Protein AF-A0A7S1VJZ8-F1 (afdb_monomer_lite)

Secondary structure (DSSP, 8-state):
-HHHHHHHHHHH--HHHHHHTT-STT--TTHHHHHHHHHHHHHHHHHHTTT-HHHHHHHHHHHHHHHHHHHT-S-HHHHHHHHHHHHHHHHHHHHHPPPEEEEEEE--SSGGG-EEEEE-S-B-TTSSBPTTPPPEEEEEEPTTSSTT-TT----TT--TTSPEEEEEEEEE-TTS-EEEEEEE--SSSTTSTTSEEEEEEE--GGGTTS--SS--EE-TTT--SSPPEEEEEEESS-TT-TTSSGGG-

Radius of gyration: 24.13 Å; chains: 1; bounding box: 59×37×70 Å

Foldseek 3Di:
DVVVVVLVVLLVDDLVNVVVQVPDPVRPDDVVVVVVSLVVVLVVLVVCCQPCVVVSLVSLVSLLSCLVRQCPHPDPVSNVVSVVSVVVSVVVLVVQFFAFQWKAKDFFPLVQLGGIFGWDADDDPQQTHDPPIWTKTKDWRDQPPCPVPVDADDQPPDDSPDTQIWMWGWDQDPVRWIKTFTWSADPVDGPDPSIGTQKMDTDDPVGRPHDAQDDIDGDPRGGDDDHIGMDGHAGRGPPPCSCVGSVND

Structure (mmCIF, N/CA/C/O backbone):
data_AF-A0A7S1VJZ8-F1
#
_entry.id   AF-A0A7S1VJZ8-F1
#
loop_
_atom_site.group_PDB
_atom_site.id
_atom_site.type_symbol
_atom_site.label_atom_id
_atom_site.label_alt_id
_atom_site.label_comp_id
_atom_site.label_asym_id
_atom_site.label_entity_id
_atom_site.label_seq_id
_atom_site.pdbx_PDB_ins_code
_atom_site.Cartn_x
_atom_site.Cartn_y
_atom_site.Cartn_z
_atom_site.occupancy
_atom_site.B_iso_or_equiv
_atom_site.auth_seq_id
_atom_site.auth_comp_id
_atom_site.auth_asym_id
_atom_site.auth_atom_id
_atom_site.pdbx_PDB_model_num
ATOM 1 N N . LEU A 1 1 ? -3.325 -13.472 26.055 1.00 61.91 1 LEU A N 1
ATOM 2 C CA . LEU A 1 1 ? -4.083 -13.803 27.284 1.00 61.91 1 LEU A CA 1
ATOM 3 C C . LEU A 1 1 ? -4.676 -12.546 27.915 1.00 61.91 1 LEU A C 1
ATOM 5 O O . LEU A 1 1 ? -5.874 -12.371 27.783 1.00 61.91 1 LEU A O 1
ATOM 9 N N . VAL A 1 2 ? -3.880 -11.624 28.478 1.00 78.38 2 VAL A N 1
ATOM 10 C CA . VAL A 1 2 ? -4.423 -10.391 29.103 1.00 78.38 2 VAL A CA 1
ATOM 11 C C . VAL A 1 2 ? -5.189 -9.508 28.110 1.00 78.38 2 VAL A C 1
ATOM 13 O O . VAL A 1 2 ? -6.328 -9.147 28.372 1.00 78.38 2 VAL A O 1
ATOM 16 N N . SER A 1 3 ? -4.616 -9.218 26.937 1.00 83.12 3 SER A N 1
ATOM 17 C CA . SER A 1 3 ? -5.284 -8.396 25.915 1.00 83.12 3 SER A CA 1
ATOM 18 C C . SER A 1 3 ? -6.603 -9.003 25.427 1.00 83.12 3 SER A C 1
ATOM 20 O O . SER A 1 3 ? -7.556 -8.280 25.177 1.00 83.12 3 SER A O 1
ATOM 22 N N . GLN A 1 4 ? -6.680 -10.329 25.319 1.00 86.00 4 GLN A N 1
ATOM 23 C CA . GLN A 1 4 ? -7.900 -11.022 24.914 1.00 86.00 4 GLN A CA 1
ATOM 24 C C . GLN A 1 4 ? -8.999 -10.896 25.972 1.00 86.00 4 GLN A C 1
ATOM 26 O O . GLN A 1 4 ? -10.108 -10.500 25.631 1.00 86.00 4 GLN A O 1
ATOM 31 N N . ALA A 1 5 ? -8.669 -11.125 27.245 1.00 88.00 5 ALA A N 1
ATOM 32 C CA . ALA A 1 5 ? -9.613 -10.946 28.345 1.00 88.00 5 ALA A CA 1
ATOM 33 C C . ALA A 1 5 ? -10.140 -9.501 28.425 1.00 88.00 5 ALA A C 1
ATOM 35 O O . ALA A 1 5 ? -11.321 -9.286 28.676 1.00 88.00 5 ALA A O 1
ATOM 36 N N . VAL A 1 6 ? -9.287 -8.504 28.154 1.00 88.12 6 VAL A N 1
ATOM 37 C CA . VAL A 1 6 ? -9.699 -7.091 28.085 1.00 88.12 6 VAL A CA 1
ATOM 38 C C . VAL A 1 6 ? -10.679 -6.848 26.931 1.00 88.12 6 VAL A C 1
ATOM 40 O O . VAL A 1 6 ? -11.718 -6.228 27.147 1.00 88.12 6 VAL A O 1
ATOM 43 N N . MET A 1 7 ? -10.397 -7.368 25.729 1.00 91.56 7 MET A N 1
ATOM 44 C CA . MET A 1 7 ? -11.306 -7.245 24.576 1.00 91.56 7 MET A CA 1
ATOM 45 C C . MET A 1 7 ? -12.660 -7.909 24.844 1.00 91.56 7 MET A C 1
ATOM 47 O O . MET A 1 7 ? -13.699 -7.318 24.557 1.00 91.56 7 MET A O 1
ATOM 51 N N . GLU A 1 8 ? -12.658 -9.112 25.419 1.00 90.50 8 GLU A N 1
ATOM 52 C CA . GLU A 1 8 ? -13.872 -9.849 25.791 1.00 90.50 8 GLU A CA 1
ATOM 53 C C . GLU A 1 8 ? -14.679 -9.100 26.858 1.00 90.50 8 GLU A C 1
ATOM 55 O O . GLU A 1 8 ? -15.890 -8.936 26.711 1.00 90.50 8 GLU A O 1
ATOM 60 N N . TYR A 1 9 ? -14.012 -8.566 27.884 1.00 89.56 9 TYR A N 1
ATOM 61 C CA . TYR A 1 9 ? -14.647 -7.760 28.924 1.00 89.56 9 TYR A CA 1
ATOM 62 C C . TYR A 1 9 ? -15.305 -6.501 28.348 1.00 89.56 9 TYR A C 1
ATOM 64 O O . TYR A 1 9 ? -16.481 -6.252 28.600 1.00 89.56 9 TYR A O 1
ATOM 72 N N . MET A 1 10 ? -14.604 -5.746 27.501 1.00 88.38 10 MET A N 1
ATOM 73 C CA . MET A 1 10 ? -15.167 -4.556 26.848 1.00 88.38 10 MET A CA 1
ATOM 74 C C . MET A 1 10 ? -16.331 -4.918 25.910 1.00 88.38 10 MET A C 1
ATOM 76 O O . MET A 1 10 ? -17.352 -4.230 25.876 1.00 88.38 10 MET A O 1
ATOM 80 N N . ASN A 1 11 ? -16.232 -6.041 25.194 1.00 87.38 11 ASN A N 1
ATOM 81 C CA . ASN A 1 11 ? -17.326 -6.567 24.378 1.00 87.38 11 ASN A CA 1
ATOM 82 C C . ASN A 1 11 ? -18.476 -7.172 25.194 1.00 87.38 11 ASN A C 1
ATOM 84 O O . ASN A 1 11 ? -19.516 -7.474 24.610 1.00 87.38 11 ASN A O 1
ATOM 88 N N . SER A 1 12 ? -18.367 -7.307 26.513 1.00 89.38 12 SER A N 1
ATOM 89 C CA . SER A 1 12 ? -19.494 -7.713 27.361 1.00 89.38 12 SER A CA 1
ATOM 90 C C . SER A 1 12 ? -20.424 -6.549 27.723 1.00 89.38 12 SER A C 1
ATOM 92 O O . SER A 1 12 ? -21.570 -6.779 28.102 1.00 89.38 12 SER A O 1
ATOM 94 N N . PHE A 1 13 ? -19.979 -5.296 27.551 1.00 88.88 13 PHE A N 1
ATOM 95 C CA . PHE A 1 13 ? -20.768 -4.129 27.943 1.00 88.88 13 PHE A CA 1
ATOM 96 C C . PHE A 1 13 ? -22.078 -4.029 27.160 1.00 88.88 13 PHE A C 1
ATOM 98 O O . PHE A 1 13 ? -22.101 -4.100 25.923 1.00 88.88 13 PHE A O 1
ATOM 105 N N . THR A 1 14 ? -23.171 -3.862 27.902 1.00 88.56 14 THR A N 1
ATOM 106 C CA . THR A 1 14 ? -24.501 -3.568 27.365 1.00 88.56 14 THR A CA 1
ATOM 107 C C . THR A 1 14 ? -24.628 -2.081 27.048 1.00 88.56 14 THR A C 1
ATOM 109 O O . THR A 1 14 ? -23.860 -1.262 27.552 1.00 88.56 14 THR A O 1
ATOM 112 N N . ASP A 1 15 ? -25.628 -1.706 26.247 1.00 85.69 15 ASP A N 1
ATOM 113 C CA . ASP A 1 15 ? -25.887 -0.287 25.974 1.00 85.69 15 ASP A CA 1
ATOM 114 C C . ASP A 1 15 ? -26.157 0.488 27.274 1.00 85.69 15 ASP A C 1
ATOM 116 O O . ASP A 1 15 ? -25.654 1.584 27.478 1.00 85.69 15 ASP A O 1
ATOM 120 N N . GLU A 1 16 ? -26.868 -0.117 28.228 1.00 85.19 16 GLU A N 1
ATOM 121 C CA . GLU A 1 16 ? -27.084 0.489 29.542 1.00 85.19 16 GLU A CA 1
ATOM 122 C C . GLU A 1 16 ? -25.783 0.697 30.320 1.00 85.19 16 GLU A C 1
ATOM 124 O O . GLU A 1 16 ? -25.588 1.775 30.875 1.00 85.19 16 GLU A O 1
ATOM 129 N N . MET A 1 17 ? -24.871 -0.280 30.309 1.00 84.69 17 MET A N 1
ATOM 130 C CA . MET A 1 17 ? -23.555 -0.154 30.940 1.00 84.69 17 MET A CA 1
ATOM 131 C C . MET A 1 17 ? -22.683 0.918 30.294 1.00 84.69 17 MET A C 1
ATOM 133 O O . MET A 1 17 ? -21.888 1.517 31.009 1.00 84.69 17 MET A O 1
ATOM 137 N N . LEU A 1 18 ? -22.822 1.149 28.982 1.00 83.44 18 LEU A N 1
ATOM 138 C CA . LEU A 1 18 ? -22.131 2.206 28.229 1.00 83.44 18 LEU A CA 1
ATOM 139 C C . LEU A 1 18 ? -22.766 3.595 28.437 1.00 83.44 18 LEU A C 1
ATOM 141 O O . LEU A 1 18 ? -22.097 4.616 28.282 1.00 83.44 18 LEU A O 1
ATOM 145 N N . ARG A 1 19 ? -24.058 3.651 28.785 1.00 79.69 19 ARG A N 1
ATOM 146 C CA . ARG A 1 19 ? -24.788 4.898 29.070 1.00 79.69 19 ARG A CA 1
ATOM 147 C C . ARG A 1 19 ? -24.692 5.324 30.530 1.00 79.69 19 ARG A C 1
ATOM 149 O O . ARG A 1 19 ? -24.527 6.511 30.801 1.00 79.69 19 ARG A O 1
ATOM 156 N N . SER A 1 20 ? -24.781 4.392 31.480 1.00 70.81 20 SER A N 1
ATOM 157 C CA . SER A 1 20 ? -24.640 4.673 32.922 1.00 70.81 20 SER A CA 1
ATOM 158 C C . SER A 1 20 ? -23.276 5.281 33.254 1.00 70.81 20 SER A C 1
ATOM 160 O O . SER A 1 20 ? -23.119 6.054 34.194 1.00 70.81 20 SER A O 1
ATOM 162 N N . THR A 1 21 ? -22.310 5.008 32.391 1.00 59.97 21 THR A N 1
ATOM 163 C CA . THR A 1 21 ? -20.958 5.542 32.371 1.00 59.97 21 THR A CA 1
ATOM 164 C C . THR A 1 21 ? -20.855 7.000 31.899 1.00 59.97 21 THR A C 1
ATOM 166 O O . THR A 1 21 ? -19.835 7.636 32.159 1.00 59.97 21 THR A O 1
ATOM 169 N N . THR A 1 22 ? -21.907 7.549 31.279 1.00 56.62 22 THR A N 1
ATOM 170 C CA . THR A 1 22 ? -22.007 8.952 30.820 1.00 56.62 22 THR A CA 1
ATOM 171 C C . THR A 1 22 ? -22.876 9.852 31.718 1.00 56.62 22 THR A C 1
ATOM 173 O O . THR A 1 22 ? -22.997 11.041 31.443 1.00 56.62 22 THR A O 1
ATOM 176 N N . GLY A 1 23 ? -23.501 9.310 32.773 1.00 48.16 23 GLY A N 1
ATOM 177 C CA . GLY A 1 23 ? -24.654 9.933 33.442 1.00 48.16 23 GLY A CA 1
ATOM 178 C C . GLY A 1 23 ? -24.438 10.626 34.795 1.00 48.16 23 GLY A C 1
ATOM 179 O O . GLY A 1 23 ? -25.426 11.083 35.360 1.00 48.16 23 GLY A O 1
ATOM 180 N N . ASN A 1 24 ? -23.220 10.726 35.342 1.00 47.47 24 ASN A N 1
ATOM 181 C CA . ASN A 1 24 ? -22.991 11.431 36.611 1.00 47.47 24 ASN A CA 1
ATOM 182 C C . ASN A 1 24 ? -22.146 12.690 36.404 1.00 47.47 24 ASN A C 1
ATOM 184 O O . ASN A 1 24 ? -21.147 12.674 35.699 1.00 47.47 24 ASN A O 1
ATOM 188 N N . ASN A 1 25 ? -22.503 13.788 37.071 1.00 46.94 25 ASN A N 1
ATOM 189 C CA . ASN A 1 25 ? -21.912 15.127 36.896 1.00 46.94 25 ASN A CA 1
ATOM 190 C C . ASN A 1 25 ? -20.417 15.266 37.292 1.00 46.94 25 ASN A C 1
ATOM 192 O O . ASN A 1 25 ? -19.921 16.381 37.383 1.00 46.94 25 ASN A O 1
ATOM 196 N N . ASN A 1 26 ? -19.701 14.150 37.480 1.00 47.59 26 ASN A N 1
ATOM 197 C CA . ASN A 1 26 ? -18.242 14.052 37.619 1.00 47.59 26 ASN A CA 1
ATOM 198 C C . ASN A 1 26 ? -17.614 13.000 36.662 1.00 47.59 26 ASN A C 1
ATOM 200 O O . ASN A 1 26 ? -16.454 12.633 36.835 1.00 47.59 26 ASN A O 1
ATOM 204 N N . SER A 1 27 ? -18.359 12.458 35.684 1.00 44.50 27 SER A N 1
ATOM 205 C CA . SER A 1 27 ? -17.982 11.269 34.902 1.00 44.50 27 SER A CA 1
ATOM 206 C C . SER A 1 27 ? -17.772 11.538 33.407 1.00 44.50 27 SER A C 1
ATOM 208 O O . SER A 1 27 ? -18.447 10.962 32.558 1.00 44.50 27 SER A O 1
ATOM 210 N N . SER A 1 28 ? -16.741 12.310 33.075 1.00 50.28 28 SER A N 1
ATOM 211 C CA . SER A 1 28 ? -16.047 12.186 31.779 1.00 50.28 28 SER A CA 1
ATOM 212 C C . SER A 1 28 ? -15.361 10.805 31.632 1.00 50.28 28 SER A C 1
ATOM 214 O O . SER A 1 28 ? -14.981 10.370 30.557 1.00 50.28 28 SER A O 1
ATOM 216 N N . SER A 1 29 ? -15.233 10.041 32.720 1.00 60.38 29 SER A N 1
ATOM 217 C CA . SER A 1 29 ? -14.070 9.175 32.933 1.00 60.38 29 SER A CA 1
ATOM 218 C C . SER A 1 29 ? -14.089 7.763 32.321 1.00 60.38 29 SER A C 1
ATOM 220 O O . SER A 1 29 ? -13.058 7.096 32.363 1.00 60.38 29 SER A O 1
ATOM 222 N N . SER A 1 30 ? -15.185 7.243 31.769 1.00 70.75 30 SER A N 1
ATOM 223 C CA . SER A 1 30 ? -15.298 5.792 31.499 1.00 70.75 30 SER A CA 1
ATOM 224 C C . SER A 1 30 ? -15.305 5.407 30.017 1.00 70.75 30 SER A C 1
ATOM 226 O O . SER A 1 30 ? -14.531 4.535 29.631 1.00 70.75 30 SER A O 1
ATOM 228 N N . ILE A 1 31 ? -16.086 6.079 29.163 1.00 80.62 31 ILE A N 1
ATOM 229 C CA . ILE A 1 31 ? -15.961 5.933 27.706 1.00 80.62 31 ILE A CA 1
ATOM 230 C C . ILE A 1 31 ? -14.594 6.441 27.242 1.00 80.62 31 ILE A C 1
ATOM 232 O O . ILE A 1 31 ? -13.958 5.806 26.409 1.00 80.62 31 ILE A O 1
ATOM 236 N N . GLU A 1 32 ? -14.089 7.510 27.863 1.00 82.56 32 GLU A N 1
ATOM 237 C CA . GLU A 1 32 ? -12.716 7.980 27.680 1.00 82.56 32 GLU A CA 1
ATOM 238 C C . GLU A 1 32 ? -11.704 6.898 28.073 1.00 82.56 32 GLU A C 1
ATOM 240 O O . GLU A 1 32 ? -10.783 6.628 27.310 1.00 82.56 32 GLU A O 1
ATOM 245 N N . SER A 1 33 ? -11.916 6.197 29.195 1.00 83.44 33 SER A N 1
ATOM 246 C CA . SER A 1 33 ? -11.066 5.062 29.588 1.00 83.44 33 SER A CA 1
ATOM 247 C C . SER A 1 33 ? -11.138 3.904 28.589 1.00 83.44 33 SER A C 1
ATOM 249 O O . SER A 1 33 ? -10.107 3.338 28.238 1.00 83.44 33 SER A O 1
ATOM 251 N N . ILE A 1 34 ? -12.328 3.562 28.083 1.00 86.44 34 ILE A N 1
ATOM 252 C CA . ILE A 1 34 ? -12.508 2.540 27.036 1.00 86.44 34 ILE A CA 1
ATOM 253 C C . ILE A 1 34 ? -11.739 2.950 25.774 1.00 86.44 34 ILE A C 1
ATOM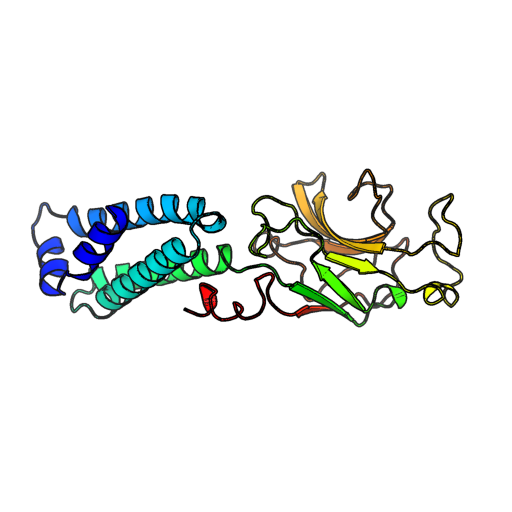 255 O O . ILE A 1 34 ? -11.031 2.129 25.188 1.00 86.44 34 ILE A O 1
ATOM 259 N N . MET A 1 35 ? -11.844 4.217 25.364 1.00 90.44 35 MET A N 1
ATOM 260 C CA . MET A 1 35 ? -11.145 4.738 24.191 1.00 90.44 35 MET A CA 1
ATOM 261 C C . MET A 1 35 ? -9.629 4.776 24.390 1.00 90.44 35 MET A C 1
ATOM 263 O O . MET A 1 35 ? -8.909 4.428 23.454 1.00 90.44 35 MET A O 1
ATOM 267 N N . LEU A 1 36 ? -9.157 5.124 25.589 1.00 90.12 36 LEU A N 1
ATOM 268 C CA . LEU A 1 36 ? -7.743 5.125 25.958 1.00 90.12 36 LEU A CA 1
ATOM 269 C C . LEU A 1 36 ? -7.161 3.709 25.921 1.00 90.12 36 LEU A C 1
ATOM 271 O O . LEU A 1 36 ? -6.172 3.471 25.232 1.00 90.12 36 LEU A O 1
ATOM 275 N N . VAL A 1 37 ? -7.822 2.745 26.574 1.00 89.94 37 VAL A N 1
ATOM 276 C CA . VAL A 1 37 ? -7.413 1.331 26.549 1.00 89.94 37 VAL A CA 1
ATOM 277 C C . VAL A 1 37 ? -7.386 0.815 25.113 1.00 89.94 37 VAL A C 1
ATOM 279 O O . VAL A 1 37 ? -6.404 0.205 24.695 1.00 89.94 37 VAL A O 1
ATOM 282 N N . ARG A 1 38 ? -8.419 1.109 24.314 1.00 91.94 38 ARG A N 1
ATOM 283 C CA . ARG A 1 38 ? -8.451 0.741 22.893 1.00 91.94 38 ARG A CA 1
ATOM 284 C C . ARG A 1 38 ? -7.271 1.344 22.130 1.00 91.94 38 ARG A C 1
ATOM 286 O O . ARG A 1 38 ? -6.665 0.621 21.341 1.00 91.94 38 ARG A O 1
ATOM 293 N N . GLN A 1 39 ? -6.939 2.618 22.351 1.00 92.62 39 GLN A N 1
ATOM 294 C CA . GLN A 1 39 ? -5.818 3.297 21.694 1.00 92.62 39 GLN A CA 1
ATOM 295 C C . GLN A 1 39 ? -4.467 2.679 22.083 1.00 92.62 39 GLN A C 1
ATOM 297 O O . GLN A 1 39 ? -3.614 2.466 21.221 1.00 92.62 39 GLN A O 1
ATOM 302 N N . ASP A 1 40 ? -4.268 2.340 23.354 1.00 90.94 40 ASP A N 1
ATOM 303 C CA . ASP A 1 40 ? -3.045 1.669 23.800 1.00 90.94 40 ASP A CA 1
ATOM 304 C C . ASP A 1 40 ? -2.926 0.261 23.213 1.00 90.94 40 ASP A C 1
ATOM 306 O O . ASP A 1 40 ? -1.852 -0.137 22.753 1.00 90.94 40 ASP A O 1
ATOM 310 N N . MET A 1 41 ? -4.040 -0.469 23.127 1.00 92.06 41 MET A N 1
ATOM 311 C CA . MET A 1 41 ? -4.078 -1.754 22.434 1.00 92.06 41 MET A CA 1
ATOM 312 C C . MET A 1 41 ? -3.751 -1.608 20.945 1.00 92.06 41 MET A C 1
ATOM 314 O O . MET A 1 41 ? -2.978 -2.419 20.436 1.00 92.06 41 MET A O 1
ATOM 318 N N . GLN A 1 42 ? -4.252 -0.566 20.271 1.00 91.75 42 GLN A N 1
ATOM 319 C CA . GLN A 1 42 ? -3.924 -0.278 18.869 1.00 91.75 42 GLN A CA 1
ATOM 320 C C . GLN A 1 42 ? -2.408 -0.161 18.685 1.00 91.75 42 GLN A C 1
ATOM 322 O O . GLN A 1 42 ? -1.812 -0.904 17.908 1.00 91.75 42 GLN A O 1
ATOM 327 N N . ARG A 1 43 ? -1.757 0.688 19.494 1.00 90.56 43 ARG A N 1
ATOM 328 C CA . ARG A 1 43 ? -0.300 0.904 19.450 1.00 90.56 43 ARG A CA 1
ATOM 329 C C . ARG A 1 43 ? 0.492 -0.390 19.636 1.00 90.56 43 ARG A C 1
ATOM 331 O O . ARG A 1 43 ? 1.551 -0.557 19.031 1.00 90.56 43 ARG A O 1
ATOM 338 N N . ILE A 1 44 ? 0.016 -1.289 20.498 1.00 90.50 44 ILE A N 1
ATOM 339 C CA . ILE A 1 44 ? 0.650 -2.591 20.728 1.00 90.50 44 ILE A CA 1
ATOM 340 C C . ILE A 1 44 ? 0.463 -3.488 19.500 1.00 90.50 44 ILE A C 1
ATOM 342 O O . ILE A 1 44 ? 1.440 -4.026 18.982 1.00 90.50 44 ILE A O 1
ATOM 346 N N . TYR A 1 45 ? -0.767 -3.644 19.011 1.00 91.00 45 TYR A N 1
ATOM 347 C CA . TYR A 1 45 ? -1.065 -4.560 17.910 1.00 91.00 45 TYR A CA 1
ATOM 348 C C . TYR A 1 45 ? -0.502 -4.108 16.562 1.00 91.00 45 TYR A C 1
ATOM 350 O O . TYR A 1 45 ? -0.104 -4.963 15.766 1.00 91.00 45 TYR A O 1
ATOM 358 N N . ASP A 1 46 ? -0.371 -2.803 16.337 1.00 87.31 46 ASP A N 1
ATOM 359 C CA . ASP A 1 46 ? 0.274 -2.252 15.146 1.00 87.31 46 ASP A CA 1
ATOM 360 C C . ASP A 1 46 ? 1.764 -2.602 15.098 1.00 87.31 46 ASP A C 1
ATOM 362 O O . ASP A 1 46 ? 2.294 -2.930 14.036 1.00 87.31 46 ASP A O 1
ATOM 366 N N . LYS A 1 47 ? 2.440 -2.637 16.254 1.00 85.88 47 LYS A N 1
ATOM 367 C CA . LYS A 1 47 ? 3.832 -3.110 16.358 1.00 85.88 47 LYS A CA 1
ATOM 368 C C . LYS A 1 47 ? 3.952 -4.623 16.183 1.00 85.88 47 LYS A C 1
ATOM 370 O O . LYS A 1 47 ? 4.997 -5.113 15.761 1.00 85.88 47 LYS A O 1
ATOM 375 N N . LEU A 1 48 ? 2.898 -5.367 16.509 1.00 86.88 48 LEU A N 1
ATOM 376 C CA . LEU A 1 48 ? 2.885 -6.828 16.461 1.00 86.88 48 LEU A CA 1
ATOM 377 C C . LEU A 1 48 ? 2.385 -7.404 15.132 1.00 86.88 48 LEU A C 1
ATOM 379 O O . LEU A 1 48 ? 2.496 -8.612 14.947 1.00 86.88 48 LEU A O 1
ATOM 383 N N . ILE A 1 49 ? 1.889 -6.595 14.191 1.00 84.44 49 ILE A N 1
ATOM 384 C CA . ILE A 1 49 ? 1.309 -7.085 12.925 1.00 84.44 49 ILE A CA 1
ATOM 385 C C . ILE A 1 49 ? 2.244 -8.027 12.149 1.00 84.44 49 ILE A C 1
ATOM 387 O O . ILE A 1 49 ? 1.779 -8.978 11.528 1.00 84.44 49 ILE A O 1
ATOM 391 N N . VAL A 1 50 ? 3.560 -7.803 12.219 1.00 80.19 50 VAL A N 1
ATOM 392 C CA . VAL A 1 50 ? 4.567 -8.626 11.529 1.00 80.19 50 VAL A CA 1
ATOM 393 C C . VAL A 1 50 ? 4.740 -9.998 12.190 1.00 80.19 50 VAL A C 1
ATOM 395 O O . VAL A 1 50 ? 4.937 -10.985 11.498 1.00 80.19 50 VAL A O 1
ATOM 398 N N . SER A 1 51 ? 4.658 -10.084 13.521 1.00 83.25 51 SER A N 1
ATOM 399 C CA . SER A 1 51 ? 4.949 -11.316 14.272 1.00 83.25 51 SER A CA 1
ATOM 400 C C . SER A 1 51 ? 3.702 -12.057 14.766 1.00 83.25 51 SER A C 1
ATOM 402 O O . SER A 1 51 ? 3.768 -13.242 15.088 1.00 83.25 51 SER A O 1
ATOM 404 N N . ARG A 1 52 ? 2.559 -11.370 14.867 1.00 86.00 52 ARG A N 1
ATOM 405 C CA . ARG A 1 52 ? 1.305 -11.860 15.464 1.00 86.00 52 ARG A CA 1
ATOM 406 C C . ARG A 1 52 ? 0.075 -11.413 14.666 1.00 86.00 52 ARG A C 1
ATOM 408 O O . ARG A 1 52 ? -0.961 -11.112 15.254 1.00 86.00 52 ARG A O 1
ATOM 415 N N . ARG A 1 53 ? 0.161 -11.430 13.334 1.00 86.06 53 ARG A N 1
ATOM 416 C CA . ARG A 1 53 ? -0.881 -10.960 12.404 1.00 86.06 53 ARG A CA 1
ATOM 417 C C . ARG A 1 53 ? -2.304 -11.410 12.752 1.00 86.06 53 ARG A C 1
ATOM 419 O O . ARG A 1 53 ? -3.188 -10.572 12.870 1.00 86.06 53 ARG A O 1
ATOM 426 N N . ALA A 1 54 ? -2.507 -12.702 13.014 1.00 84.69 54 ALA A N 1
ATOM 427 C CA . ALA A 1 54 ? -3.820 -13.237 13.390 1.00 84.69 54 ALA A CA 1
ATOM 428 C C . ALA A 1 54 ? -4.395 -12.598 14.671 1.00 84.69 54 ALA A C 1
ATOM 430 O O . ALA A 1 54 ? -5.591 -12.335 14.753 1.00 84.69 54 ALA A O 1
ATOM 431 N N . HIS A 1 55 ? -3.548 -12.299 15.663 1.00 88.38 55 HIS A N 1
ATOM 432 C CA . HIS A 1 55 ? -3.991 -11.632 16.891 1.00 88.38 55 HIS A CA 1
ATOM 433 C C . HIS A 1 55 ? -4.295 -10.155 16.639 1.00 88.38 55 HIS A C 1
ATOM 435 O O . HIS A 1 55 ? -5.265 -9.634 17.182 1.00 88.38 55 HIS A O 1
ATOM 441 N N . THR A 1 56 ? -3.500 -9.493 15.791 1.00 89.38 56 THR A N 1
ATOM 442 C CA . THR A 1 56 ? -3.796 -8.132 15.336 1.00 89.38 56 THR A CA 1
ATOM 443 C C . THR A 1 56 ? -5.145 -8.089 14.615 1.00 89.38 56 THR A C 1
ATOM 445 O O . THR A 1 56 ? -5.965 -7.236 14.928 1.00 89.38 56 THR A O 1
ATOM 448 N N . TYR A 1 57 ? -5.448 -9.048 13.737 1.00 88.44 57 TYR A N 1
ATOM 449 C CA . TYR A 1 57 ? -6.760 -9.136 13.083 1.00 88.44 57 TYR A CA 1
ATOM 450 C C . TYR A 1 57 ? -7.896 -9.370 14.083 1.00 88.44 57 TYR A C 1
ATOM 452 O O . TYR A 1 57 ? -8.922 -8.699 14.008 1.00 88.44 57 TYR A O 1
ATOM 460 N N . GLY A 1 58 ? -7.683 -10.218 15.093 1.00 89.75 58 GLY A N 1
ATOM 461 C CA . GLY A 1 58 ? -8.623 -10.372 16.208 1.00 89.75 58 GLY A CA 1
ATOM 462 C C . GLY A 1 58 ? -8.911 -9.057 16.947 1.00 89.75 58 GLY A C 1
ATOM 463 O O . GLY A 1 58 ? -10.060 -8.787 17.292 1.00 89.75 58 GLY A O 1
ATOM 464 N N . TYR A 1 59 ? -7.900 -8.203 17.135 1.00 92.88 59 TYR A N 1
ATOM 465 C CA . TYR A 1 59 ? -8.086 -6.869 17.710 1.00 92.88 59 TYR A CA 1
ATOM 466 C C . TYR A 1 59 ? -8.947 -5.957 16.828 1.00 92.88 59 TYR A C 1
ATOM 468 O O . TYR A 1 59 ? -9.855 -5.299 17.333 1.00 92.88 59 TYR A O 1
ATOM 476 N N . TYR A 1 60 ? -8.714 -5.937 15.517 1.00 92.50 60 TYR A N 1
ATOM 477 C CA . TYR A 1 60 ? -9.505 -5.113 14.601 1.00 92.50 60 TYR A CA 1
ATOM 478 C C . TYR A 1 60 ? -10.966 -5.583 14.502 1.00 92.50 60 TYR A C 1
ATOM 480 O O . TYR A 1 60 ? -11.875 -4.752 14.479 1.00 92.50 60 TYR A O 1
ATOM 488 N N . LEU A 1 61 ? -11.215 -6.895 14.570 1.00 91.81 61 LEU A N 1
ATOM 489 C CA . LEU A 1 61 ? -12.569 -7.447 14.700 1.00 91.81 61 LEU A CA 1
ATOM 490 C C . LEU A 1 61 ? -13.244 -7.015 16.009 1.00 91.81 61 LEU A C 1
ATOM 492 O O . LEU A 1 61 ? -14.415 -6.628 16.003 1.00 91.81 61 LEU A O 1
ATOM 496 N N . PHE A 1 62 ? -12.508 -7.034 17.126 1.00 93.88 62 PHE A N 1
ATOM 497 C CA . PHE A 1 62 ? -12.981 -6.487 18.399 1.00 93.88 62 PHE A CA 1
ATOM 498 C C . PHE A 1 62 ? -13.356 -5.005 18.262 1.00 93.88 62 PHE A C 1
ATOM 500 O O . PHE A 1 62 ? -14.454 -4.611 18.657 1.00 93.88 62 PHE A O 1
ATOM 507 N N . TRP A 1 63 ? -12.474 -4.192 17.677 1.00 95.00 63 TRP A N 1
ATOM 508 C CA . TRP A 1 63 ? -12.693 -2.756 17.541 1.00 95.00 63 TRP A CA 1
ATOM 509 C C . TRP A 1 63 ? -13.923 -2.463 16.676 1.00 95.00 63 TRP A C 1
ATOM 511 O O . TRP A 1 63 ? -14.781 -1.677 17.078 1.00 95.00 63 TRP A O 1
ATOM 521 N N . ARG A 1 64 ? -14.082 -3.174 15.554 1.00 94.50 64 ARG A N 1
ATOM 522 C CA . ARG A 1 64 ? -15.286 -3.120 14.717 1.00 94.50 64 ARG A CA 1
ATOM 523 C C . ARG A 1 64 ? -16.552 -3.475 15.504 1.00 94.50 64 ARG A C 1
ATOM 525 O O . ARG A 1 64 ? -17.551 -2.765 15.397 1.00 94.50 64 ARG A O 1
ATOM 532 N N . ALA A 1 65 ? -16.528 -4.532 16.315 1.00 93.88 65 ALA A N 1
ATOM 533 C CA . ALA A 1 65 ? -17.677 -4.919 17.138 1.00 93.88 65 ALA A CA 1
ATOM 534 C C . ALA A 1 65 ? -18.048 -3.833 18.165 1.00 93.88 65 ALA A C 1
ATOM 536 O O . ALA A 1 65 ? -19.227 -3.509 18.324 1.00 93.88 65 ALA A O 1
ATOM 537 N N . LEU A 1 66 ? -17.051 -3.224 18.814 1.00 94.00 66 LEU A N 1
ATOM 538 C CA . LEU A 1 66 ? -17.260 -2.105 19.733 1.00 94.00 66 LEU A CA 1
ATOM 539 C C . LEU A 1 66 ? -17.868 -0.891 19.016 1.00 94.00 66 LEU A C 1
ATOM 541 O O . LEU A 1 66 ? -18.837 -0.316 19.505 1.00 94.00 66 LEU A O 1
ATOM 545 N N . ILE A 1 67 ? -17.351 -0.534 17.838 1.00 95.12 67 ILE A N 1
ATOM 546 C CA . ILE A 1 67 ? -17.890 0.549 17.000 1.00 95.12 67 ILE A CA 1
ATOM 547 C C . ILE A 1 67 ? -19.364 0.312 16.687 1.00 95.12 67 ILE A C 1
ATOM 549 O O . ILE A 1 67 ? -20.185 1.212 16.861 1.00 95.12 67 ILE A O 1
ATOM 553 N N . LEU A 1 68 ? -19.716 -0.904 16.263 1.00 94.81 68 LEU A N 1
ATOM 554 C CA . LEU A 1 68 ? -21.099 -1.247 15.953 1.00 94.81 68 LEU A CA 1
ATOM 555 C C . LEU A 1 68 ? -22.000 -1.056 17.174 1.00 94.81 68 LEU A C 1
ATOM 557 O O . LEU A 1 68 ? -23.069 -0.470 17.035 1.00 94.81 68 LEU A O 1
ATOM 561 N N . LYS A 1 69 ? -21.573 -1.461 18.374 1.00 93.62 69 LYS A N 1
ATOM 562 C CA . LYS A 1 69 ? -22.348 -1.195 19.597 1.00 93.62 69 LYS A CA 1
ATOM 563 C C . LYS A 1 69 ? -22.564 0.298 19.835 1.00 93.62 69 LYS A C 1
ATOM 565 O O . LYS A 1 69 ? -23.684 0.709 20.115 1.00 93.62 69 LYS A O 1
ATOM 570 N N . LEU A 1 70 ? -21.513 1.104 19.688 1.00 93.31 70 LEU A N 1
ATOM 571 C CA . LEU A 1 70 ? -21.581 2.551 19.892 1.00 93.31 70 LEU A CA 1
ATOM 572 C C . LEU A 1 70 ? -22.532 3.228 18.896 1.00 93.31 70 LEU A C 1
ATOM 574 O O . LEU A 1 70 ? -23.330 4.069 19.294 1.00 93.31 70 LEU A O 1
ATOM 578 N N . ILE A 1 71 ? -22.508 2.834 17.620 1.00 95.94 71 ILE A N 1
ATOM 579 C CA . ILE A 1 71 ? -23.378 3.410 16.578 1.00 95.94 71 ILE A CA 1
ATOM 580 C C . ILE A 1 71 ? -24.855 3.037 16.783 1.00 95.94 71 ILE A C 1
ATOM 582 O O . ILE A 1 71 ? -25.736 3.828 16.443 1.00 95.94 71 ILE A O 1
ATOM 586 N N . HIS A 1 72 ? -25.136 1.868 17.364 1.00 94.75 72 HIS A N 1
ATOM 587 C CA . HIS A 1 72 ? -26.502 1.415 17.653 1.00 94.75 72 HIS A CA 1
ATOM 588 C C . HIS A 1 72 ? -27.025 1.851 19.033 1.00 94.75 72 HIS A C 1
ATOM 590 O O . HIS A 1 72 ? -28.170 1.553 19.369 1.00 94.75 72 HIS A O 1
ATOM 596 N N . SER A 1 73 ? -26.219 2.561 19.826 1.00 93.19 73 SER A N 1
ATOM 597 C CA . SER A 1 73 ? -26.616 3.073 21.140 1.00 93.19 73 SER A CA 1
ATOM 598 C C . SER A 1 73 ? -27.782 4.061 21.059 1.00 93.19 73 SER A C 1
ATOM 600 O O . SER A 1 73 ? -27.859 4.897 20.153 1.00 93.19 73 SER A O 1
ATOM 602 N N . ALA A 1 74 ? -28.652 4.051 22.073 1.00 92.12 74 ALA A N 1
ATOM 603 C CA . ALA A 1 74 ? -29.694 5.070 22.221 1.00 92.12 74 ALA A CA 1
ATOM 604 C C . ALA A 1 74 ? -29.132 6.466 22.585 1.00 92.12 74 ALA A C 1
ATOM 606 O O . ALA A 1 74 ? -29.782 7.486 22.355 1.00 92.12 74 ALA A O 1
ATOM 607 N N . SER A 1 75 ? -27.917 6.536 23.139 1.00 89.69 75 SER A N 1
ATOM 608 C CA . SER A 1 75 ? -27.230 7.781 23.510 1.00 89.69 75 SER A CA 1
ATOM 609 C C . SER A 1 75 ? -26.539 8.425 22.305 1.00 89.69 75 SER A C 1
ATOM 611 O O . SER A 1 75 ? -25.657 7.828 21.685 1.00 89.69 75 SER A O 1
ATOM 613 N N . LEU A 1 76 ? -26.912 9.671 21.988 1.00 89.06 76 LEU A N 1
ATOM 614 C CA . LEU A 1 76 ? -26.302 10.446 20.902 1.00 89.06 76 LEU A CA 1
ATOM 615 C C . LEU A 1 76 ? -24.779 10.630 21.072 1.00 89.06 76 LEU A C 1
ATOM 617 O O . LEU A 1 76 ? -24.080 10.357 20.098 1.00 89.06 76 LEU A O 1
ATOM 621 N N . PRO A 1 77 ? -24.242 11.012 22.252 1.00 89.75 77 PRO A N 1
ATOM 622 C CA . PRO A 1 77 ? -22.795 11.072 22.471 1.00 89.75 77 PRO A CA 1
ATOM 623 C C . PRO A 1 77 ? -22.060 9.787 22.072 1.00 89.75 77 PRO A C 1
ATOM 625 O O . PRO A 1 77 ? -21.080 9.847 21.338 1.00 89.75 77 PRO A O 1
ATOM 628 N N . LEU A 1 78 ? -22.579 8.619 22.468 1.00 90.50 78 LEU A N 1
ATOM 629 C CA . LEU A 1 78 ? -21.962 7.334 22.123 1.00 90.50 78 LEU A CA 1
ATOM 630 C C . LEU A 1 78 ? -22.007 7.056 20.618 1.00 90.50 78 LEU A C 1
ATOM 632 O O . LEU A 1 78 ? -21.023 6.572 20.062 1.00 90.50 78 LEU A O 1
ATOM 636 N N . ARG A 1 79 ? -23.107 7.409 19.939 1.00 94.06 79 ARG A N 1
ATOM 637 C CA . ARG A 1 79 ? -23.199 7.274 18.478 1.00 94.06 79 ARG A CA 1
ATOM 638 C C . ARG A 1 79 ? -22.171 8.140 17.763 1.00 94.06 79 ARG A C 1
ATOM 640 O O . ARG A 1 79 ? -21.533 7.657 16.832 1.00 94.06 79 ARG A O 1
ATOM 647 N N . LEU A 1 80 ? -21.994 9.388 18.200 1.00 92.44 80 LEU A N 1
ATOM 648 C CA . LEU A 1 80 ? -20.984 10.292 17.641 1.00 92.44 80 LEU A CA 1
ATOM 649 C C . LEU A 1 80 ? -19.574 9.724 17.830 1.00 92.44 80 LEU A C 1
ATOM 651 O O . LEU A 1 80 ? -18.839 9.618 16.851 1.00 92.44 80 LEU A O 1
ATOM 655 N N . THR A 1 81 ? -19.245 9.243 19.034 1.00 92.31 81 THR A N 1
ATOM 656 C CA . THR A 1 81 ? -17.980 8.536 19.282 1.00 92.31 81 THR A CA 1
ATOM 657 C C . THR A 1 81 ? -17.826 7.330 18.354 1.00 92.31 81 THR A C 1
ATOM 659 O O . THR A 1 81 ? -16.769 7.147 17.759 1.00 92.31 81 THR A O 1
ATOM 662 N N . GLY A 1 82 ? -18.874 6.523 18.170 1.00 94.81 82 GLY A N 1
ATOM 663 C CA . GLY A 1 82 ? -18.863 5.392 17.240 1.00 94.81 82 GLY A CA 1
ATOM 664 C C . GLY A 1 82 ? -18.485 5.794 15.811 1.00 94.81 82 GLY A C 1
ATOM 665 O O . GLY A 1 82 ? -17.632 5.152 15.203 1.00 94.81 82 GLY A O 1
ATOM 666 N N . TRP A 1 83 ? -19.048 6.887 15.292 1.00 96.00 83 TRP A N 1
ATOM 667 C CA . TRP A 1 83 ? -18.718 7.402 13.957 1.00 96.00 83 TRP A CA 1
ATOM 668 C C . TRP A 1 83 ? -17.292 7.949 13.844 1.00 96.00 83 TRP A C 1
ATOM 670 O O . TRP A 1 83 ? -16.627 7.707 12.837 1.00 96.00 83 TRP A O 1
ATOM 680 N N . GLU A 1 84 ? -16.783 8.625 14.874 1.00 94.81 84 GLU A N 1
ATOM 681 C CA . GLU A 1 84 ? -15.371 9.031 14.924 1.00 94.81 84 GLU A CA 1
ATOM 682 C C . GLU A 1 84 ? -14.444 7.812 14.863 1.00 94.81 84 GLU A C 1
ATOM 684 O O . GLU A 1 84 ? -13.441 7.812 14.148 1.00 94.81 84 GLU A O 1
ATOM 689 N N . GLN A 1 85 ? -14.809 6.736 15.562 1.00 94.88 85 GLN A N 1
ATOM 690 C CA . GLN A 1 85 ? -14.049 5.492 15.547 1.00 94.88 85 GLN A CA 1
ATOM 691 C C . GLN A 1 85 ? -14.088 4.776 14.190 1.00 94.88 85 GLN A C 1
ATOM 693 O O . GLN A 1 85 ? -13.088 4.166 13.822 1.00 94.88 85 GLN A O 1
ATOM 698 N N . VAL A 1 86 ? -15.177 4.877 13.416 1.00 95.31 86 VAL A N 1
ATOM 699 C CA . VAL A 1 86 ? -15.221 4.347 12.035 1.00 95.31 86 VAL A CA 1
ATOM 700 C C . VAL A 1 86 ? -14.125 4.974 11.184 1.00 95.31 86 VAL A C 1
ATOM 702 O O . VAL A 1 86 ? -13.418 4.257 10.482 1.00 95.31 86 VAL A O 1
ATOM 705 N N . LYS A 1 87 ? -13.955 6.298 11.265 1.00 93.31 87 LYS A N 1
ATOM 706 C CA . LYS A 1 87 ? -12.914 7.001 10.508 1.00 93.31 87 LYS A CA 1
ATOM 707 C C . LYS A 1 87 ? -11.523 6.461 10.851 1.00 93.31 87 LYS A C 1
ATOM 709 O O . LYS A 1 87 ? -10.771 6.112 9.949 1.00 93.31 87 LYS A O 1
ATOM 714 N N . LEU A 1 88 ? -11.228 6.324 12.143 1.00 93.38 88 LEU A N 1
ATOM 715 C CA . LEU A 1 88 ? -9.947 5.792 12.614 1.00 93.38 88 LEU A CA 1
ATOM 716 C C . LEU A 1 88 ? -9.730 4.329 12.196 1.00 93.38 88 LEU A C 1
ATOM 718 O O . LEU A 1 88 ? -8.610 3.944 11.873 1.00 93.38 88 LEU A O 1
ATOM 722 N N . LEU A 1 89 ? -10.787 3.510 12.190 1.00 93.44 89 LEU A N 1
ATOM 723 C CA . LEU A 1 89 ? -10.709 2.120 11.739 1.00 93.44 89 LEU A CA 1
ATOM 724 C C . LEU A 1 89 ? -10.409 2.034 10.235 1.00 93.44 89 LEU A C 1
ATOM 726 O O . LEU A 1 89 ? -9.602 1.202 9.829 1.00 93.44 89 LEU A O 1
ATOM 730 N N . ILE A 1 90 ? -11.023 2.897 9.419 1.00 91.56 90 ILE A N 1
ATOM 731 C CA . ILE A 1 90 ? -10.745 2.981 7.977 1.00 91.56 90 ILE A CA 1
ATOM 732 C C . ILE A 1 90 ? -9.289 3.394 7.743 1.00 91.56 90 ILE A C 1
ATOM 734 O O . ILE A 1 90 ? -8.592 2.734 6.977 1.00 91.56 90 ILE A O 1
ATOM 738 N N . GLU A 1 91 ? -8.817 4.439 8.428 1.00 90.44 91 GLU A N 1
ATOM 739 C CA . GLU A 1 91 ? -7.426 4.905 8.339 1.00 90.44 91 GLU A CA 1
ATOM 740 C C . GLU A 1 91 ? -6.445 3.786 8.709 1.00 90.44 91 GLU A C 1
ATOM 742 O O . GLU A 1 91 ? -5.541 3.472 7.935 1.00 90.44 91 GLU A O 1
ATOM 747 N N . ALA A 1 92 ? -6.684 3.098 9.827 1.00 89.62 92 ALA A N 1
ATOM 748 C CA . ALA A 1 92 ? -5.867 1.964 10.233 1.00 89.62 92 ALA A CA 1
ATOM 749 C C . ALA A 1 92 ? -5.916 0.821 9.202 1.00 89.62 92 ALA A C 1
ATOM 751 O O . ALA A 1 92 ? -4.879 0.266 8.842 1.00 89.62 92 ALA A O 1
ATOM 752 N N . SER A 1 93 ? -7.095 0.488 8.667 1.00 89.12 93 SER A N 1
ATOM 753 C CA . SER A 1 93 ? -7.215 -0.523 7.612 1.00 89.12 93 SER A CA 1
ATOM 754 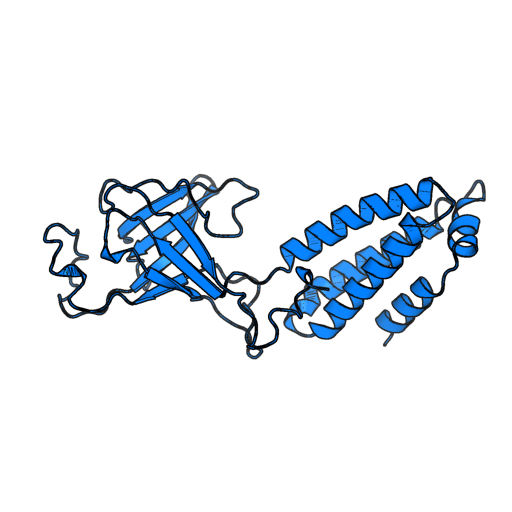C C . SER A 1 93 ? -6.364 -0.161 6.394 1.00 89.12 93 SER A C 1
ATOM 756 O O . SER A 1 93 ? -5.644 -1.022 5.897 1.00 89.12 93 SER A O 1
ATOM 758 N N . MET A 1 94 ? -6.396 1.101 5.952 1.00 86.94 94 MET A N 1
ATOM 759 C CA . MET A 1 94 ? -5.593 1.592 4.827 1.00 86.94 94 MET A CA 1
ATOM 760 C C . MET A 1 94 ? -4.085 1.500 5.099 1.00 86.94 94 MET A C 1
ATOM 762 O O . MET A 1 94 ? -3.331 1.081 4.222 1.00 86.94 94 MET A O 1
ATOM 766 N N . GLU A 1 95 ? -3.632 1.841 6.308 1.00 85.00 95 GLU A N 1
ATOM 767 C CA . GLU A 1 95 ? -2.219 1.739 6.712 1.00 85.00 95 GLU A CA 1
ATOM 768 C C . GLU A 1 95 ? -1.705 0.294 6.780 1.00 85.00 95 GLU A C 1
ATOM 770 O O . GLU A 1 95 ? -0.503 0.031 6.659 1.00 85.00 95 GLU A O 1
ATOM 775 N N . HIS A 1 96 ? -2.606 -0.659 7.010 1.00 84.56 96 HIS A N 1
ATOM 776 C CA . HIS A 1 96 ? -2.295 -2.085 7.077 1.00 84.56 96 HIS A CA 1
ATOM 777 C C . HIS A 1 96 ? -2.519 -2.820 5.757 1.00 84.56 96 HIS A C 1
ATOM 779 O O . HIS A 1 96 ? -2.146 -3.996 5.668 1.00 84.56 96 HIS A O 1
ATOM 785 N N . THR A 1 97 ? -3.090 -2.160 4.745 1.00 86.75 97 THR A N 1
ATOM 786 C CA . THR A 1 97 ? -3.303 -2.743 3.421 1.00 86.75 97 THR A CA 1
ATOM 787 C C . THR A 1 97 ? -1.961 -3.181 2.832 1.00 86.75 97 THR A C 1
ATOM 789 O O . THR A 1 97 ? -1.065 -2.353 2.637 1.00 86.75 97 THR A O 1
ATOM 792 N N . PRO A 1 98 ? -1.781 -4.483 2.541 1.00 89.88 98 PRO A N 1
ATOM 793 C CA . PRO A 1 98 ? -0.578 -4.955 1.876 1.00 89.88 98 PRO A CA 1
ATOM 794 C C . PRO A 1 98 ? -0.416 -4.256 0.522 1.00 89.88 98 PRO A C 1
ATOM 796 O O . PRO A 1 98 ? -1.411 -4.024 -0.168 1.00 89.88 98 PRO A O 1
ATOM 799 N N . PRO A 1 99 ? 0.816 -3.933 0.103 1.00 92.75 99 PRO A N 1
ATOM 800 C CA . PRO A 1 99 ? 1.025 -3.325 -1.200 1.00 92.75 99 PRO A CA 1
ATOM 801 C C . PRO A 1 99 ? 0.614 -4.302 -2.310 1.00 92.75 99 PRO A C 1
ATOM 803 O O . PRO A 1 99 ? 0.544 -5.515 -2.075 1.00 92.75 99 PRO A O 1
ATOM 806 N N . PRO A 1 100 ? 0.376 -3.816 -3.535 1.00 94.94 100 PRO A N 1
ATOM 807 C CA . PRO A 1 100 ? 0.104 -4.701 -4.652 1.00 94.94 100 PRO A CA 1
ATOM 808 C C . PRO A 1 100 ? 1.227 -5.712 -4.888 1.00 94.94 100 PRO A C 1
ATOM 810 O O . PRO A 1 100 ? 2.396 -5.428 -4.648 1.00 94.94 100 PRO A O 1
ATOM 813 N N . LYS A 1 101 ? 0.886 -6.903 -5.387 1.00 95.56 101 LYS A N 1
ATOM 814 C CA . LYS A 1 101 ? 1.899 -7.906 -5.759 1.00 95.56 101 LYS A CA 1
ATOM 815 C C . LYS A 1 101 ? 2.603 -7.536 -7.060 1.00 95.56 101 LYS A C 1
ATOM 817 O O . LYS A 1 101 ? 3.778 -7.838 -7.245 1.00 95.56 101 LYS A O 1
ATOM 822 N N . ASN A 1 102 ? 1.869 -6.919 -7.981 1.00 97.00 102 ASN A N 1
ATOM 823 C CA . ASN A 1 102 ? 2.406 -6.459 -9.251 1.00 97.00 102 ASN A CA 1
ATOM 824 C C . ASN A 1 102 ? 1.754 -5.147 -9.680 1.00 97.00 102 ASN A C 1
ATOM 826 O O . ASN A 1 102 ? 0.615 -4.857 -9.309 1.00 97.00 102 ASN A O 1
ATOM 830 N N . TYR A 1 103 ? 2.435 -4.435 -10.569 1.00 98.25 103 TYR A N 1
ATOM 831 C CA . TYR A 1 103 ? 1.853 -3.394 -11.404 1.00 98.25 103 TYR A CA 1
ATOM 832 C C . TYR A 1 103 ? 1.928 -3.807 -12.865 1.00 98.25 103 TYR A C 1
ATOM 834 O O . TYR A 1 103 ? 2.965 -4.257 -13.343 1.00 98.25 103 TYR A O 1
ATOM 842 N N . LEU A 1 104 ? 0.822 -3.659 -13.584 1.00 98.31 104 LEU A N 1
ATOM 843 C CA . LEU A 1 104 ? 0.827 -3.700 -15.037 1.00 98.31 104 LEU A CA 1
ATOM 844 C C . LEU A 1 104 ? 0.982 -2.268 -15.552 1.00 98.31 104 LEU A C 1
ATOM 846 O O . LEU A 1 104 ? 0.133 -1.426 -15.264 1.00 98.31 104 LEU A O 1
ATOM 850 N N . VAL A 1 105 ? 2.078 -2.021 -16.264 1.00 98.31 105 VAL A N 1
ATOM 851 C CA . VAL A 1 105 ? 2.405 -0.757 -16.929 1.00 98.31 105 VAL A CA 1
ATOM 852 C C . VAL A 1 105 ? 2.006 -0.864 -18.397 1.00 98.31 105 VAL A C 1
ATOM 854 O O . VAL A 1 105 ? 2.457 -1.778 -19.092 1.00 98.31 105 VAL A O 1
ATOM 857 N N . GLU A 1 106 ? 1.154 0.048 -18.855 1.00 97.81 106 GLU A N 1
ATOM 858 C CA . GLU A 1 106 ? 0.570 0.041 -20.200 1.00 97.81 106 GLU A CA 1
ATOM 859 C C . GLU A 1 106 ? 0.535 1.451 -20.804 1.00 97.81 106 GLU A C 1
ATOM 861 O O . GLU A 1 106 ? 0.402 2.449 -20.092 1.00 97.81 106 GLU A O 1
ATOM 866 N N . GLY A 1 107 ? 0.598 1.526 -22.135 1.00 96.69 107 GLY A N 1
ATOM 867 C CA . GLY A 1 107 ? 0.471 2.776 -22.885 1.00 96.69 107 GLY A CA 1
ATOM 868 C C . GLY A 1 107 ? 1.701 3.682 -22.844 1.00 96.69 107 GLY A C 1
ATOM 869 O O . GLY A 1 107 ? 1.588 4.834 -23.234 1.00 96.69 107 GLY A O 1
ATOM 870 N N . ALA A 1 108 ? 2.860 3.201 -22.394 1.00 97.06 108 ALA A N 1
ATOM 871 C CA . ALA A 1 108 ? 4.107 3.954 -22.487 1.00 97.06 108 ALA A CA 1
ATOM 872 C C . ALA A 1 108 ? 4.561 4.062 -23.952 1.00 97.06 108 ALA A C 1
ATOM 874 O O . ALA A 1 108 ? 4.616 3.044 -24.649 1.00 97.06 108 ALA A O 1
ATOM 875 N N . GLY A 1 109 ? 4.950 5.260 -24.389 1.00 94.81 109 GLY A N 1
ATOM 876 C CA . GLY A 1 109 ? 5.569 5.503 -25.693 1.00 94.81 109 GLY A CA 1
ATOM 877 C C . GLY A 1 109 ? 6.918 4.813 -25.868 1.00 94.81 109 GLY A C 1
ATOM 878 O O . GLY A 1 109 ? 7.296 4.503 -26.990 1.00 94.81 109 GLY A O 1
ATOM 879 N N . THR A 1 110 ? 7.615 4.513 -24.769 1.00 92.88 110 THR A N 1
ATOM 880 C CA . THR A 1 110 ? 8.806 3.661 -24.730 1.00 92.88 110 THR A CA 1
ATOM 881 C C . THR A 1 110 ? 8.360 2.198 -24.590 1.00 92.88 110 THR A C 1
ATOM 883 O O . THR A 1 110 ? 8.034 1.765 -23.479 1.00 92.88 110 THR A O 1
ATOM 886 N N . PRO A 1 111 ? 8.323 1.386 -25.667 1.00 92.12 111 PRO A N 1
ATOM 887 C CA . PRO A 1 111 ? 7.533 0.154 -25.663 1.00 92.12 111 PRO A CA 1
ATOM 888 C C . PRO A 1 111 ? 8.032 -0.902 -24.682 1.00 92.12 111 PRO A C 1
ATOM 890 O O . PRO A 1 111 ? 7.221 -1.557 -24.028 1.00 92.12 111 PRO A O 1
ATOM 893 N N . PHE A 1 112 ? 9.350 -1.017 -24.507 1.00 92.12 112 PHE A N 1
ATOM 894 C CA . PHE A 1 112 ? 9.950 -1.976 -23.581 1.00 92.12 112 PHE A CA 1
ATOM 895 C C . PHE A 1 112 ? 9.715 -1.631 -22.100 1.00 92.12 112 PHE A C 1
ATOM 897 O O . PHE A 1 112 ? 9.994 -2.476 -21.255 1.00 92.12 112 PHE A O 1
ATOM 904 N N . VAL A 1 113 ? 9.198 -0.440 -21.769 1.00 94.81 113 VAL A N 1
ATOM 905 C CA . VAL A 1 113 ? 8.748 -0.097 -20.407 1.00 94.81 113 VAL A CA 1
ATOM 906 C C . VAL A 1 113 ? 7.403 -0.761 -20.090 1.00 94.81 113 VAL A C 1
ATOM 908 O O . VAL A 1 113 ? 7.111 -1.045 -18.934 1.00 94.81 113 VAL A O 1
ATOM 911 N N . ASN A 1 114 ? 6.586 -1.085 -21.096 1.00 95.88 114 ASN A N 1
ATOM 912 C CA . ASN A 1 114 ? 5.301 -1.744 -20.870 1.00 95.88 114 ASN A CA 1
ATOM 913 C C . ASN A 1 114 ? 5.479 -3.194 -20.390 1.00 95.88 114 ASN A C 1
ATOM 915 O O . ASN A 1 114 ? 6.316 -3.951 -20.891 1.00 95.88 114 ASN A O 1
ATOM 919 N N . GLY A 1 115 ? 4.649 -3.619 -19.440 1.00 96.38 115 GLY A N 1
ATOM 920 C CA . GLY A 1 115 ? 4.603 -4.994 -18.945 1.00 96.38 115 GLY A CA 1
ATOM 921 C C . GLY A 1 115 ? 4.359 -5.098 -17.444 1.00 96.38 115 GLY A C 1
ATOM 922 O O . GLY A 1 115 ? 3.916 -4.154 -16.793 1.00 96.38 115 GLY A O 1
ATOM 923 N N . ILE A 1 116 ? 4.613 -6.287 -16.898 1.00 97.56 116 ILE A N 1
ATOM 924 C CA . ILE A 1 116 ? 4.367 -6.590 -15.488 1.00 97.56 116 ILE A CA 1
ATOM 925 C C . ILE A 1 116 ? 5.629 -6.300 -14.676 1.00 97.56 116 ILE A C 1
ATOM 927 O O . ILE A 1 116 ? 6.683 -6.878 -14.925 1.00 97.56 116 ILE A O 1
ATOM 931 N N . TYR A 1 117 ? 5.482 -5.435 -13.680 1.00 98.00 117 TYR A N 1
ATOM 932 C CA . TYR A 1 117 ? 6.471 -5.155 -12.651 1.00 98.00 117 TYR A CA 1
ATOM 933 C C . TYR A 1 117 ? 6.076 -5.924 -11.395 1.00 98.00 117 TYR A C 1
ATOM 935 O O . TYR A 1 117 ? 5.042 -5.635 -10.788 1.00 98.00 117 TYR A O 1
ATOM 943 N N . ALA A 1 118 ? 6.874 -6.919 -11.026 1.00 97.56 118 ALA A N 1
ATOM 944 C CA . ALA A 1 118 ? 6.646 -7.747 -9.849 1.00 97.56 118 ALA A CA 1
ATOM 945 C C . ALA A 1 118 ? 7.250 -7.099 -8.601 1.00 97.56 118 ALA A C 1
ATOM 947 O O . ALA A 1 118 ? 8.256 -6.400 -8.693 1.00 97.56 118 ALA A O 1
ATOM 948 N N . PHE A 1 119 ? 6.645 -7.329 -7.437 1.00 96.38 119 PHE A N 1
ATOM 949 C CA . PHE A 1 119 ? 7.161 -6.848 -6.156 1.00 96.38 119 PHE A CA 1
ATOM 950 C C . PHE A 1 119 ? 8.631 -7.260 -5.961 1.00 96.38 119 PHE A C 1
ATOM 952 O O . PHE A 1 119 ? 8.961 -8.442 -6.045 1.00 96.38 119 PHE A O 1
ATOM 959 N N . GLY A 1 120 ? 9.505 -6.278 -5.731 1.00 94.06 120 GLY A N 1
ATOM 960 C CA . GLY A 1 120 ? 10.959 -6.454 -5.657 1.00 94.06 120 GLY A CA 1
ATOM 961 C C . GLY A 1 120 ? 11.572 -6.159 -4.287 1.00 94.06 120 GLY A C 1
ATOM 962 O O . GLY A 1 120 ? 12.777 -6.346 -4.119 1.00 94.06 120 GLY A O 1
ATOM 963 N N . SER A 1 121 ? 10.776 -5.698 -3.318 1.00 92.94 121 SER A N 1
ATOM 964 C CA . SER A 1 121 ? 11.245 -5.401 -1.958 1.00 92.94 121 SER A CA 1
ATOM 965 C C . SER A 1 121 ? 11.301 -6.655 -1.080 1.00 92.94 121 SER A C 1
ATOM 967 O O . SER A 1 121 ? 10.804 -7.720 -1.448 1.00 92.94 121 SER A O 1
ATOM 969 N N . ALA A 1 122 ? 11.905 -6.540 0.107 1.00 92.50 122 ALA A N 1
ATOM 970 C CA . ALA A 1 122 ? 12.040 -7.684 1.000 1.00 92.50 122 ALA A CA 1
ATOM 971 C C . ALA A 1 122 ? 10.683 -8.160 1.538 1.00 92.50 122 ALA A C 1
ATOM 973 O O . ALA A 1 122 ? 9.786 -7.371 1.856 1.00 92.50 122 ALA A O 1
ATOM 974 N N . THR A 1 123 ? 10.568 -9.475 1.691 1.00 92.06 123 THR A N 1
ATOM 975 C CA . THR A 1 123 ? 9.388 -10.136 2.240 1.00 92.06 123 THR A CA 1
ATOM 976 C C . THR A 1 123 ? 9.720 -10.841 3.545 1.00 92.06 123 THR A C 1
ATOM 978 O O . THR A 1 123 ? 10.838 -11.307 3.760 1.00 92.06 123 THR A O 1
ATOM 981 N N . THR A 1 124 ? 8.733 -10.954 4.420 1.00 89.00 124 THR A N 1
ATOM 982 C CA . THR A 1 124 ? 8.800 -11.809 5.601 1.00 89.00 124 THR A CA 1
ATOM 983 C C . THR A 1 124 ? 8.747 -13.293 5.194 1.00 89.00 124 THR A C 1
ATOM 985 O O . THR A 1 124 ? 8.272 -13.613 4.099 1.00 89.00 124 THR A O 1
ATOM 988 N N . PRO A 1 125 ? 9.202 -14.232 6.049 1.00 87.06 125 PRO A N 1
ATOM 989 C CA . PRO A 1 125 ? 9.139 -15.669 5.748 1.00 87.06 125 PRO A CA 1
ATOM 990 C C . PRO A 1 125 ? 7.719 -16.181 5.480 1.00 87.06 125 PRO A C 1
ATOM 992 O O . PRO A 1 125 ? 7.527 -17.127 4.722 1.00 87.06 125 PRO A O 1
ATOM 995 N N . ASP A 1 126 ? 6.721 -15.537 6.083 1.00 84.81 126 ASP A N 1
ATOM 996 C CA . ASP A 1 126 ? 5.301 -15.796 5.874 1.00 84.81 126 ASP A CA 1
ATOM 997 C C . ASP A 1 126 ? 4.722 -15.006 4.691 1.00 84.81 126 ASP A C 1
ATOM 999 O O . ASP A 1 126 ? 3.518 -14.828 4.649 1.00 84.81 126 ASP A O 1
ATOM 1003 N N . GLY A 1 127 ? 5.532 -14.518 3.744 1.00 87.94 127 GLY A N 1
ATOM 1004 C CA . GLY A 1 127 ? 5.077 -14.046 2.429 1.00 87.94 127 GLY A CA 1
ATOM 1005 C C . GLY A 1 127 ? 4.411 -12.666 2.376 1.00 87.94 127 GLY A C 1
ATOM 1006 O O . GLY A 1 127 ? 3.773 -12.353 1.372 1.00 87.94 127 GLY A O 1
ATOM 1007 N N . TYR A 1 128 ? 4.548 -11.838 3.410 1.00 88.88 128 TYR A N 1
ATOM 1008 C CA . TYR A 1 128 ? 4.121 -10.434 3.389 1.00 88.88 128 TYR A CA 1
ATOM 1009 C C . TYR A 1 128 ? 5.296 -9.506 3.078 1.00 88.88 128 TYR A C 1
ATOM 1011 O O . TYR A 1 128 ? 6.454 -9.901 3.172 1.00 88.88 128 TYR A O 1
ATOM 1019 N N . MET A 1 129 ? 5.022 -8.242 2.753 1.00 89.50 129 MET A N 1
ATOM 1020 C CA . MET A 1 129 ? 6.073 -7.220 2.725 1.00 89.50 129 MET A CA 1
ATOM 1021 C C . MET A 1 129 ? 6.697 -7.038 4.119 1.00 89.50 129 MET A C 1
ATOM 1023 O O . MET A 1 129 ? 5.985 -6.914 5.122 1.00 89.50 129 MET A O 1
ATOM 1027 N N . LEU A 1 130 ? 8.026 -6.937 4.169 1.00 88.19 130 LEU A N 1
ATOM 1028 C CA . LEU A 1 130 ? 8.745 -6.525 5.368 1.00 88.19 130 LEU A CA 1
ATOM 1029 C C . LEU A 1 130 ? 8.503 -5.030 5.644 1.00 88.19 130 LEU A C 1
ATOM 1031 O O . LEU A 1 130 ? 8.755 -4.176 4.799 1.00 88.19 130 LEU A O 1
ATOM 1035 N N . ARG A 1 131 ? 8.001 -4.681 6.836 1.00 83.44 131 ARG A N 1
ATOM 1036 C CA . ARG A 1 131 ? 7.759 -3.270 7.187 1.00 83.44 131 ARG A CA 1
ATOM 1037 C C . ARG A 1 131 ? 9.066 -2.477 7.246 1.00 83.44 131 ARG A C 1
ATOM 1039 O O . ARG A 1 131 ? 10.078 -2.976 7.726 1.00 83.44 131 ARG A O 1
ATOM 1046 N N . GLY A 1 132 ? 9.001 -1.217 6.816 1.00 83.62 132 GLY A N 1
ATOM 1047 C CA . GLY A 1 132 ? 10.137 -0.292 6.829 1.00 83.62 132 GLY A CA 1
ATOM 1048 C C . GLY A 1 132 ? 11.065 -0.405 5.618 1.00 83.62 132 GLY A C 1
ATOM 1049 O O . GLY A 1 132 ? 12.015 0.363 5.530 1.00 83.62 132 GLY A O 1
ATOM 1050 N N . THR A 1 133 ? 10.799 -1.317 4.678 1.00 87.00 133 THR A N 1
ATOM 1051 C CA . THR A 1 133 ? 11.524 -1.355 3.404 1.00 87.00 133 THR A CA 1
ATOM 1052 C C . THR A 1 133 ? 10.894 -0.415 2.389 1.00 87.00 133 THR A C 1
ATOM 1054 O O . THR A 1 133 ? 9.667 -0.344 2.300 1.00 87.00 133 THR A O 1
ATOM 1057 N N . GLU A 1 134 ? 11.717 0.251 1.582 1.00 88.69 134 GLU A N 1
ATOM 1058 C CA . GLU A 1 134 ? 11.221 1.030 0.446 1.00 88.69 134 GLU A CA 1
ATOM 1059 C C . GLU A 1 134 ? 10.547 0.125 -0.587 1.00 88.69 134 GLU A C 1
ATOM 1061 O O . GLU A 1 134 ? 10.977 -1.006 -0.833 1.00 88.69 134 GLU A O 1
ATOM 1066 N N . LEU A 1 135 ? 9.467 0.627 -1.182 1.00 92.25 135 LEU A N 1
ATOM 1067 C CA . LEU A 1 135 ? 8.688 -0.094 -2.181 1.00 92.25 135 LEU A CA 1
ATOM 1068 C C . LEU A 1 135 ? 9.378 -0.039 -3.539 1.00 92.25 135 LEU A C 1
ATOM 1070 O O . LEU A 1 135 ? 9.607 1.034 -4.096 1.00 92.25 135 LEU A O 1
ATOM 1074 N N . THR A 1 136 ? 9.646 -1.219 -4.086 1.00 95.00 136 THR A N 1
ATOM 1075 C CA . THR A 1 136 ? 10.243 -1.400 -5.403 1.00 95.00 136 THR A CA 1
ATOM 1076 C C . THR A 1 136 ? 9.498 -2.494 -6.149 1.00 95.00 136 THR A C 1
ATOM 1078 O O . THR A 1 136 ? 9.074 -3.493 -5.562 1.00 95.00 136 THR A O 1
ATOM 1081 N N . TYR A 1 137 ? 9.342 -2.312 -7.455 1.00 97.31 137 TYR A N 1
ATOM 1082 C CA . TYR A 1 137 ? 8.839 -3.338 -8.355 1.00 97.31 137 TYR A CA 1
ATOM 1083 C C . TYR A 1 137 ? 9.786 -3.468 -9.536 1.00 97.31 137 TYR A C 1
ATOM 1085 O O . TYR A 1 137 ? 10.263 -2.462 -10.052 1.00 97.31 137 TYR A O 1
ATOM 1093 N N . LYS A 1 138 ? 10.062 -4.696 -9.964 1.00 96.75 138 LYS A N 1
ATOM 1094 C CA . LYS A 1 138 ? 11.058 -4.995 -10.991 1.00 96.75 138 LYS A CA 1
ATOM 1095 C C . LYS A 1 138 ? 10.421 -5.687 -12.185 1.00 96.75 138 LYS A C 1
ATOM 1097 O O . LYS A 1 138 ? 9.540 -6.535 -12.031 1.00 96.75 138 LYS A O 1
ATOM 1102 N N . ARG A 1 139 ? 10.891 -5.337 -13.377 1.00 95.31 139 ARG A N 1
ATOM 1103 C CA . ARG A 1 139 ? 10.539 -5.984 -14.639 1.00 95.31 139 ARG A CA 1
ATOM 1104 C C . ARG A 1 139 ? 11.812 -6.404 -15.354 1.00 95.31 139 ARG A C 1
ATOM 1106 O O . ARG A 1 139 ? 12.644 -5.563 -15.676 1.00 95.31 139 ARG A O 1
ATOM 1113 N N . HIS A 1 140 ? 11.897 -7.688 -15.665 1.00 93.12 140 HIS A N 1
ATOM 1114 C CA . HIS A 1 140 ? 12.930 -8.246 -16.527 1.00 93.12 140 HIS A CA 1
ATOM 1115 C C . HIS A 1 140 ? 12.521 -8.033 -17.988 1.00 93.12 140 HIS A C 1
ATOM 1117 O O . HIS A 1 140 ? 11.454 -8.488 -18.408 1.00 93.12 140 HIS A O 1
ATOM 1123 N N . VAL A 1 141 ? 13.315 -7.273 -18.742 1.00 90.12 141 VAL A N 1
ATOM 1124 C CA . VAL A 1 141 ? 13.075 -7.006 -20.164 1.00 90.12 141 VAL A CA 1
ATOM 1125 C C . VAL A 1 141 ? 13.672 -8.164 -20.970 1.00 90.12 141 VAL A C 1
ATOM 1127 O O . VAL A 1 141 ? 14.884 -8.371 -20.896 1.00 90.12 141 VAL A O 1
ATOM 1130 N N . PRO A 1 142 ? 12.877 -8.906 -21.763 1.00 84.00 142 PRO A N 1
ATOM 1131 C CA . PRO A 1 142 ? 13.415 -9.985 -22.582 1.00 84.00 142 PRO A CA 1
ATOM 1132 C C . PRO A 1 142 ? 14.449 -9.470 -23.601 1.00 84.00 142 PRO A C 1
ATOM 1134 O O . PRO A 1 142 ? 14.211 -8.417 -24.215 1.00 84.00 142 PRO A O 1
ATOM 1137 N N . PRO A 1 143 ? 15.546 -10.216 -23.842 1.00 76.44 143 PRO A N 1
ATOM 1138 C CA . PRO A 1 143 ? 16.490 -9.922 -24.921 1.00 76.44 143 PRO A CA 1
ATOM 1139 C C . PRO A 1 143 ? 15.770 -9.783 -26.274 1.00 76.44 143 PRO A C 1
ATOM 1141 O O . PRO A 1 143 ? 14.805 -10.500 -26.538 1.00 76.44 143 PRO A O 1
ATOM 1144 N N . GLY A 1 144 ? 16.196 -8.838 -27.116 1.00 68.94 144 GLY A N 1
ATOM 1145 C CA . GLY A 1 144 ? 15.584 -8.565 -28.428 1.00 68.94 144 GLY A CA 1
ATOM 1146 C C . GLY A 1 144 ? 14.408 -7.576 -28.419 1.00 68.94 144 GLY A C 1
ATOM 1147 O O . GLY A 1 144 ? 14.105 -6.978 -29.447 1.00 68.94 144 GLY A O 1
ATOM 1148 N N . THR A 1 145 ? 13.792 -7.292 -27.263 1.00 70.69 145 THR A N 1
ATOM 1149 C CA . THR A 1 145 ? 12.735 -6.255 -27.164 1.00 70.69 145 THR A CA 1
ATOM 1150 C C . THR A 1 145 ? 13.282 -4.840 -27.419 1.00 70.69 145 THR A C 1
ATOM 1152 O O . THR A 1 145 ? 12.534 -3.931 -27.771 1.00 70.69 145 THR A O 1
ATOM 1155 N N . MET A 1 146 ? 14.591 -4.645 -27.232 1.00 64.44 146 MET A N 1
ATOM 1156 C CA . MET A 1 146 ? 15.273 -3.354 -27.383 1.00 64.44 146 MET A CA 1
ATOM 1157 C C . MET A 1 146 ? 15.862 -3.116 -28.778 1.00 64.44 146 MET A C 1
ATOM 1159 O O . MET A 1 146 ? 16.059 -1.965 -29.155 1.00 64.44 146 MET A O 1
ATOM 1163 N N . GLU A 1 147 ? 16.090 -4.166 -29.574 1.00 54.19 147 GLU A N 1
ATOM 1164 C CA . GLU A 1 147 ? 16.735 -4.057 -30.896 1.00 54.19 147 GLU A CA 1
ATOM 1165 C C . GLU A 1 147 ? 15.914 -3.235 -31.904 1.00 54.19 147 GLU A C 1
ATOM 1167 O O . GLU A 1 147 ? 16.450 -2.744 -32.889 1.00 54.19 147 GLU A O 1
ATOM 1172 N N . GLN A 1 148 ? 14.623 -3.015 -31.639 1.00 50.47 148 GLN A N 1
ATOM 1173 C CA . GLN A 1 148 ? 13.750 -2.198 -32.487 1.00 50.47 148 GLN A CA 1
ATOM 1174 C C . GLN A 1 148 ? 13.823 -0.684 -32.191 1.00 50.47 148 GLN A C 1
ATOM 1176 O O . GLN A 1 148 ? 13.184 0.098 -32.893 1.00 50.47 148 GLN A O 1
ATOM 1181 N N . HIS A 1 149 ? 14.593 -0.241 -31.186 1.00 55.41 149 HIS A N 1
ATOM 1182 C CA . HIS A 1 149 ? 14.684 1.168 -30.779 1.00 55.41 149 HIS A CA 1
ATOM 1183 C C . HIS A 1 149 ? 16.140 1.674 -30.746 1.00 55.41 149 HIS A C 1
ATOM 1185 O O . HIS A 1 149 ? 16.726 1.891 -29.691 1.00 55.41 149 HIS A O 1
ATOM 1191 N N . GLU A 1 150 ? 16.710 1.935 -31.924 1.00 50.25 150 GLU A N 1
ATOM 1192 C CA . GLU A 1 150 ? 18.119 2.316 -32.178 1.00 50.25 150 GLU A CA 1
ATOM 1193 C C . GLU A 1 150 ? 18.615 3.655 -31.565 1.00 50.25 150 GLU A C 1
ATOM 1195 O O . GLU A 1 150 ? 19.698 4.127 -31.905 1.00 50.25 150 GLU A O 1
ATOM 1200 N N . LYS A 1 151 ? 17.867 4.314 -30.668 1.00 54.75 151 LYS A N 1
ATOM 1201 C CA . LYS A 1 151 ? 18.234 5.631 -30.093 1.00 54.75 151 LYS A CA 1
ATOM 1202 C C . LYS A 1 151 ? 18.213 5.667 -28.567 1.00 54.75 151 LYS A C 1
ATOM 1204 O O . LYS A 1 151 ? 17.845 6.682 -27.978 1.00 54.75 151 LYS A O 1
ATOM 1209 N N . GLU A 1 152 ? 18.549 4.564 -27.914 1.00 60.00 152 GLU A N 1
ATOM 1210 C CA . GLU A 1 152 ? 18.556 4.533 -26.455 1.00 60.00 152 GLU A CA 1
ATOM 1211 C C . GLU A 1 152 ? 19.875 5.085 -25.880 1.00 60.00 152 GLU A C 1
ATOM 1213 O O . GLU A 1 152 ? 20.950 4.726 -26.370 1.00 60.00 152 GLU A O 1
ATOM 1218 N N . PRO A 1 153 ? 19.837 5.933 -24.833 1.00 60.75 153 PRO A N 1
ATOM 1219 C CA . PRO A 1 153 ? 21.024 6.202 -24.034 1.00 60.75 153 PRO A CA 1
ATOM 1220 C C . PRO A 1 153 ? 21.476 4.891 -23.380 1.00 60.75 153 PRO A C 1
ATOM 1222 O O . PRO A 1 153 ? 20.805 4.352 -22.505 1.00 60.75 153 PRO A O 1
ATOM 1225 N N . GLN A 1 154 ? 22.603 4.347 -23.829 1.00 59.72 154 GLN A N 1
ATOM 1226 C CA . GLN A 1 154 ? 23.215 3.185 -23.193 1.00 59.72 154 GLN A CA 1
ATOM 1227 C C . GLN A 1 154 ? 24.035 3.645 -21.989 1.00 59.72 154 GLN A C 1
ATOM 1229 O O . GLN A 1 154 ? 24.808 4.603 -22.080 1.00 59.72 154 GLN A O 1
ATOM 1234 N N . ARG A 1 155 ? 23.915 2.933 -20.865 1.00 63.03 155 ARG A N 1
ATOM 1235 C CA . ARG A 1 155 ? 24.921 3.027 -19.804 1.00 63.03 155 ARG A CA 1
ATOM 1236 C C . ARG A 1 155 ? 26.260 2.570 -20.380 1.00 63.03 155 ARG A C 1
ATOM 1238 O O . ARG A 1 155 ? 26.346 1.534 -21.036 1.00 63.03 155 ARG A O 1
ATOM 1245 N N . ALA A 1 156 ? 27.315 3.346 -20.155 1.00 52.69 156 ALA A N 1
ATOM 1246 C CA . ALA A 1 156 ? 28.641 2.998 -20.651 1.00 52.69 156 ALA A CA 1
ATOM 1247 C C . ALA A 1 156 ? 29.068 1.624 -20.092 1.00 52.69 156 ALA A C 1
ATOM 1249 O O . ALA A 1 156 ? 29.222 1.473 -18.883 1.00 52.69 156 ALA A O 1
ATOM 1250 N N . GLY A 1 157 ? 29.238 0.628 -20.971 1.00 52.62 157 GLY A N 1
ATOM 1251 C CA . GLY A 1 157 ? 29.719 -0.714 -20.614 1.00 52.62 157 GLY A CA 1
ATOM 1252 C C . GLY A 1 157 ? 28.669 -1.832 -20.558 1.00 52.62 157 GLY A C 1
ATOM 1253 O O . GLY A 1 157 ? 29.053 -2.976 -20.322 1.00 52.62 157 GLY A O 1
ATOM 1254 N N . THR A 1 158 ? 27.380 -1.567 -20.806 1.00 54.62 158 THR A N 1
ATOM 1255 C CA . THR A 1 158 ? 26.372 -2.644 -20.905 1.00 54.62 158 THR A CA 1
ATOM 1256 C C . THR A 1 158 ? 26.440 -3.313 -22.279 1.00 54.62 158 THR A C 1
ATOM 1258 O O . THR A 1 158 ? 26.327 -2.665 -23.316 1.00 54.62 158 THR A O 1
ATOM 1261 N N . SER A 1 159 ? 26.659 -4.629 -22.297 1.00 53.00 159 SER A N 1
ATOM 1262 C CA . SER A 1 159 ? 26.676 -5.417 -23.536 1.00 53.00 159 SER A CA 1
ATOM 1263 C C . SER A 1 159 ? 25.245 -5.637 -24.038 1.00 53.00 159 SER A C 1
ATOM 1265 O O . SER A 1 159 ? 24.351 -5.863 -23.228 1.00 53.00 159 SER A O 1
ATOM 1267 N N . ALA A 1 160 ? 25.026 -5.664 -25.358 1.00 55.25 160 ALA A N 1
ATOM 1268 C CA . ALA A 1 160 ? 23.699 -5.842 -25.975 1.00 55.25 160 ALA A CA 1
ATOM 1269 C C . ALA A 1 160 ? 22.940 -7.123 -25.544 1.00 55.25 160 ALA A C 1
ATOM 1271 O O . ALA A 1 160 ? 21.728 -7.208 -25.712 1.00 55.25 160 ALA A O 1
ATOM 1272 N N . ASN A 1 161 ? 23.639 -8.097 -24.948 1.00 55.34 161 ASN A N 1
ATOM 1273 C CA . ASN A 1 161 ? 23.078 -9.360 -24.457 1.00 55.34 161 ASN A CA 1
ATOM 1274 C C . ASN A 1 161 ? 22.746 -9.375 -22.955 1.00 55.34 161 ASN A C 1
ATOM 1276 O O . ASN A 1 161 ? 22.376 -10.427 -22.433 1.00 55.34 161 ASN A O 1
ATOM 1280 N N . GLN A 1 162 ? 22.912 -8.264 -22.235 1.00 65.00 162 GLN A N 1
ATOM 1281 C CA . GLN A 1 162 ? 22.612 -8.225 -20.806 1.00 65.00 162 GLN A CA 1
ATOM 1282 C C . GLN A 1 162 ? 21.107 -8.049 -20.579 1.00 65.00 162 GLN A C 1
ATOM 1284 O O . GLN A 1 162 ? 20.467 -7.174 -21.162 1.00 65.00 162 GLN A O 1
ATOM 1289 N N . GLU A 1 163 ? 20.538 -8.903 -19.727 1.00 73.88 163 GLU A N 1
ATOM 1290 C CA . GLU A 1 163 ? 19.158 -8.769 -19.273 1.00 73.88 163 GLU A CA 1
ATOM 1291 C C . GLU A 1 163 ? 18.986 -7.413 -18.579 1.00 73.88 163 GLU A C 1
ATOM 1293 O O . GLU A 1 163 ? 19.682 -7.104 -17.612 1.00 73.88 163 GLU A O 1
ATOM 1298 N N . LYS A 1 164 ? 18.069 -6.587 -19.086 1.00 84.69 164 LYS A N 1
ATOM 1299 C CA . LYS A 1 164 ? 17.798 -5.267 -18.516 1.00 84.69 164 LYS A CA 1
ATOM 1300 C C . LYS A 1 164 ? 16.679 -5.362 -17.499 1.00 84.69 164 LYS A C 1
ATOM 1302 O O . LYS A 1 164 ? 15.596 -5.868 -17.802 1.00 84.69 164 LYS A O 1
ATOM 1307 N N . ILE A 1 165 ? 16.925 -4.829 -16.309 1.00 92.62 165 ILE A N 1
ATOM 1308 C CA . ILE A 1 165 ? 15.946 -4.785 -15.229 1.00 92.62 165 ILE A CA 1
ATOM 1309 C C . ILE A 1 165 ? 15.447 -3.353 -15.094 1.00 92.62 165 ILE A C 1
ATOM 1311 O O . ILE A 1 165 ? 16.189 -2.449 -14.725 1.00 92.62 165 ILE A O 1
ATOM 1315 N N . LEU A 1 166 ? 14.163 -3.149 -15.367 1.00 95.75 166 LEU A N 1
ATOM 1316 C CA . LEU A 1 166 ? 13.507 -1.883 -15.073 1.00 95.75 166 LEU A CA 1
ATOM 1317 C C . LEU A 1 166 ? 12.952 -1.908 -13.658 1.00 95.75 166 LEU A C 1
ATOM 1319 O O . LEU A 1 166 ? 12.364 -2.903 -13.230 1.00 95.75 166 LEU A O 1
ATOM 1323 N N . THR A 1 167 ? 13.080 -0.786 -12.967 1.00 96.81 167 THR A N 1
ATOM 1324 C CA . THR A 1 167 ? 12.637 -0.620 -11.589 1.00 96.81 167 THR A CA 1
ATOM 1325 C C . THR A 1 167 ? 11.605 0.499 -11.503 1.00 96.81 167 THR A C 1
ATOM 1327 O O . THR A 1 167 ? 11.814 1.602 -11.999 1.00 96.81 167 THR A O 1
ATOM 1330 N N . LEU A 1 168 ? 10.480 0.197 -10.861 1.00 97.38 168 LEU A N 1
ATOM 1331 C CA . LEU A 1 168 ? 9.484 1.151 -10.394 1.00 97.38 168 LEU A CA 1
ATOM 1332 C C . LEU A 1 168 ? 9.722 1.382 -8.904 1.00 97.38 168 LEU A C 1
ATOM 1334 O O . LEU A 1 168 ? 9.541 0.461 -8.106 1.00 97.38 168 LEU A O 1
ATOM 1338 N N . PHE A 1 169 ? 10.129 2.585 -8.524 1.00 95.19 169 PHE A N 1
ATOM 1339 C CA . PHE A 1 169 ? 10.478 2.901 -7.140 1.00 95.19 169 PHE A CA 1
ATOM 1340 C C . PHE A 1 169 ? 10.164 4.353 -6.802 1.00 95.19 169 PHE A C 1
ATOM 1342 O O . PHE A 1 169 ? 9.866 5.169 -7.675 1.00 95.19 169 PHE A O 1
ATOM 1349 N N . ARG A 1 170 ? 10.215 4.658 -5.507 1.00 93.50 170 ARG A N 1
ATOM 1350 C CA . ARG A 1 170 ? 10.033 6.002 -4.972 1.00 93.50 170 ARG A CA 1
ATOM 1351 C C . ARG A 1 170 ? 11.346 6.509 -4.397 1.00 93.50 170 ARG A C 1
ATOM 1353 O O . ARG A 1 170 ? 12.017 5.770 -3.683 1.00 93.50 170 ARG A O 1
ATOM 1360 N N . CYS A 1 171 ? 11.667 7.776 -4.622 1.00 90.38 171 CYS A N 1
ATOM 1361 C CA . CYS A 1 171 ? 12.772 8.443 -3.941 1.00 90.38 171 CYS A CA 1
ATOM 1362 C C . CYS A 1 171 ? 12.336 9.786 -3.341 1.00 90.38 171 CYS A C 1
ATOM 1364 O O . CYS A 1 171 ? 11.331 10.385 -3.743 1.00 90.38 171 CYS A O 1
ATOM 1366 N N . THR A 1 172 ? 13.092 10.248 -2.346 1.00 90.88 172 THR A N 1
ATOM 1367 C CA . THR A 1 172 ? 12.933 11.580 -1.756 1.00 90.88 172 THR A CA 1
ATOM 1368 C C . THR A 1 172 ? 13.921 12.520 -2.428 1.00 90.88 172 THR A C 1
ATOM 1370 O O . THR A 1 172 ? 15.132 12.382 -2.271 1.00 90.88 172 THR A O 1
ATOM 1373 N N . MET A 1 173 ? 13.404 13.494 -3.171 1.00 89.06 173 MET A N 1
ATOM 1374 C CA . MET A 1 173 ? 14.227 14.483 -3.861 1.00 89.06 173 MET A CA 1
ATOM 1375 C C . MET A 1 173 ? 14.889 15.438 -2.860 1.00 89.06 173 MET A C 1
ATOM 1377 O O . MET A 1 173 ? 14.425 15.602 -1.731 1.00 89.06 173 MET A O 1
ATOM 1381 N N . ARG A 1 174 ? 15.920 16.179 -3.294 1.00 86.94 174 ARG A N 1
ATOM 1382 C CA . ARG A 1 174 ? 16.567 17.228 -2.470 1.00 86.94 174 ARG A CA 1
ATOM 1383 C C . ARG A 1 174 ? 15.569 18.262 -1.926 1.00 86.94 174 ARG A C 1
ATOM 1385 O O . ARG A 1 174 ? 15.774 18.807 -0.848 1.00 86.94 174 ARG A O 1
ATOM 1392 N N . SER A 1 175 ? 14.470 18.490 -2.648 1.00 87.56 175 SER A N 1
ATOM 1393 C CA . SER A 1 175 ? 13.350 19.351 -2.247 1.00 87.56 175 SER A CA 1
ATOM 1394 C C . SER A 1 175 ? 12.439 18.757 -1.161 1.00 87.56 175 SER A C 1
ATOM 1396 O O . SER A 1 175 ? 11.398 19.344 -0.879 1.00 87.56 175 SER A O 1
ATOM 1398 N N . GLN A 1 176 ? 12.785 17.598 -0.588 1.00 89.19 176 GLN A N 1
ATOM 1399 C CA . GLN A 1 176 ? 11.978 16.806 0.355 1.00 89.19 176 GLN A CA 1
ATOM 1400 C C . GLN A 1 176 ? 10.659 16.266 -0.221 1.00 89.19 176 GLN A C 1
ATOM 1402 O O . GLN A 1 176 ? 9.861 15.667 0.491 1.00 89.19 176 GLN A O 1
ATOM 1407 N N . GLN A 1 177 ? 10.426 16.439 -1.522 1.00 91.25 177 GLN A N 1
ATOM 1408 C CA . GLN A 1 177 ? 9.253 15.894 -2.199 1.00 91.25 177 GLN A CA 1
ATOM 1409 C C . GLN A 1 177 ? 9.522 14.457 -2.628 1.00 91.25 177 GLN A C 1
ATOM 1411 O O . GLN A 1 177 ? 10.602 14.162 -3.146 1.00 91.25 177 GLN A O 1
ATOM 1416 N N . LYS A 1 178 ? 8.526 13.582 -2.481 1.00 93.12 178 LYS A N 1
ATOM 1417 C CA . LYS A 1 178 ? 8.628 12.194 -2.935 1.00 93.12 178 LYS A CA 1
ATOM 1418 C C . LYS A 1 178 ? 8.158 12.032 -4.368 1.00 93.12 178 LYS A C 1
ATOM 1420 O O . LYS A 1 178 ? 7.100 12.529 -4.760 1.00 93.12 178 LYS A O 1
ATOM 1425 N N . TRP A 1 179 ? 8.949 11.328 -5.156 1.00 94.94 179 TRP A N 1
ATOM 1426 C CA . TRP A 1 179 ? 8.707 11.117 -6.575 1.00 94.94 179 TRP A CA 1
ATOM 1427 C C . TRP A 1 179 ? 8.774 9.629 -6.881 1.00 94.94 179 TRP A C 1
ATOM 1429 O O . TRP A 1 179 ? 9.594 8.914 -6.312 1.00 94.94 179 TRP A O 1
ATOM 1439 N N . TRP A 1 180 ? 7.886 9.180 -7.758 1.00 96.44 180 TRP A N 1
ATOM 1440 C 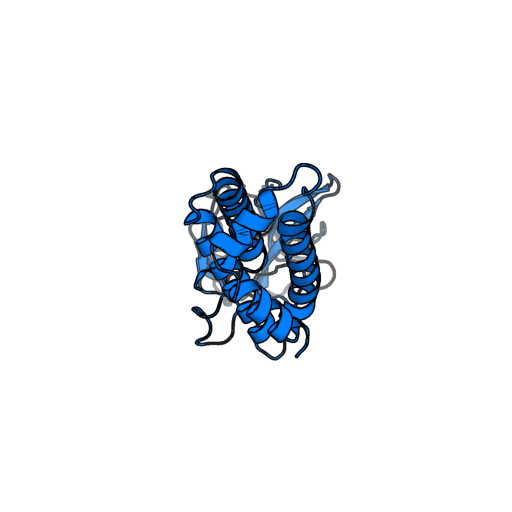CA . TRP A 1 180 ? 7.914 7.845 -8.334 1.00 96.44 180 TRP A CA 1
ATOM 1441 C C . TRP A 1 180 ? 8.621 7.883 -9.678 1.00 96.44 180 TRP A C 1
ATOM 1443 O O . TRP A 1 180 ? 8.405 8.815 -10.454 1.00 96.44 180 TRP A O 1
ATOM 1453 N N . PHE A 1 181 ? 9.408 6.853 -9.956 1.00 96.50 181 PHE A N 1
ATOM 1454 C CA . PHE A 1 181 ? 10.189 6.721 -11.176 1.00 96.50 181 PHE A CA 1
ATOM 1455 C C . PHE A 1 181 ? 10.019 5.338 -11.794 1.00 96.50 181 PHE A C 1
ATOM 1457 O O . PHE A 1 181 ? 9.875 4.346 -11.079 1.00 96.50 181 PHE A O 1
ATOM 1464 N N . LEU A 1 182 ? 10.034 5.298 -13.124 1.00 97.06 182 LEU A N 1
ATOM 1465 C CA . LEU A 1 182 ? 10.247 4.104 -13.935 1.00 97.06 182 LEU A CA 1
ATOM 1466 C C . LEU A 1 182 ? 11.606 4.253 -14.612 1.00 97.06 182 LEU A C 1
ATOM 1468 O O . LEU A 1 182 ? 11.733 5.045 -15.553 1.00 97.06 182 LEU A O 1
ATOM 1472 N N . SER A 1 183 ? 12.590 3.490 -14.145 1.00 95.62 183 SER A N 1
ATOM 1473 C CA . SER A 1 183 ? 13.989 3.696 -14.530 1.00 95.62 183 SER A CA 1
ATOM 1474 C C . SER A 1 183 ? 14.722 2.389 -14.784 1.00 95.62 183 SER A C 1
ATOM 1476 O O . SER A 1 183 ? 14.368 1.335 -14.253 1.00 95.62 183 SER A O 1
ATOM 1478 N N . ASP A 1 184 ? 15.787 2.475 -15.569 1.00 93.31 184 ASP A N 1
ATOM 1479 C CA . ASP A 1 184 ? 16.923 1.562 -15.455 1.00 93.31 184 ASP A CA 1
ATOM 1480 C C . ASP A 1 184 ? 17.778 2.078 -14.289 1.00 93.31 184 ASP A C 1
ATOM 1482 O O . ASP A 1 184 ? 18.524 3.052 -14.424 1.00 93.31 184 ASP A O 1
ATOM 1486 N N . ALA A 1 185 ? 17.539 1.508 -13.106 1.00 89.44 185 ALA A N 1
ATOM 1487 C CA . ALA A 1 185 ? 18.140 1.959 -11.855 1.00 89.44 185 ALA A CA 1
ATOM 1488 C C . ALA A 1 185 ? 19.547 1.376 -11.686 1.00 89.44 185 ALA A C 1
ATOM 1490 O O . ALA A 1 185 ? 19.834 0.269 -12.138 1.00 89.44 185 ALA A O 1
ATOM 1491 N N . ASP A 1 186 ? 20.459 2.129 -11.080 1.00 85.25 186 ASP A N 1
ATOM 1492 C CA . ASP A 1 186 ? 21.818 1.668 -10.785 1.00 85.25 186 ASP A CA 1
ATOM 1493 C C . ASP A 1 186 ? 21.753 0.573 -9.719 1.00 85.25 186 ASP A C 1
ATOM 1495 O O . ASP A 1 186 ? 21.009 0.696 -8.744 1.00 85.25 186 ASP A O 1
ATOM 1499 N N . GLU A 1 187 ? 22.493 -0.520 -9.913 1.00 79.00 187 GLU A N 1
ATOM 1500 C CA . GLU A 1 187 ? 22.448 -1.649 -8.979 1.00 79.00 187 GLU A CA 1
ATOM 1501 C C . GLU A 1 187 ? 23.034 -1.286 -7.610 1.00 79.00 187 GLU A C 1
ATOM 1503 O O . GLU A 1 187 ? 22.555 -1.779 -6.586 1.00 79.00 187 GLU A O 1
ATOM 1508 N N . GLU A 1 188 ? 24.047 -0.417 -7.579 1.00 78.12 188 GLU A N 1
ATOM 1509 C CA . GLU A 1 188 ? 24.741 -0.028 -6.353 1.00 78.12 188 GLU A CA 1
ATOM 1510 C C . GLU A 1 188 ? 24.109 1.210 -5.706 1.00 78.12 188 GLU A C 1
ATOM 1512 O O . GLU A 1 188 ? 24.045 1.307 -4.478 1.00 78.12 188 GLU A O 1
ATOM 1517 N N . GLN A 1 189 ? 23.662 2.173 -6.517 1.00 77.69 189 GLN A N 1
ATOM 1518 C CA . GLN A 1 189 ? 23.177 3.480 -6.067 1.00 77.69 189 GLN A CA 1
ATOM 1519 C C . GLN A 1 189 ? 21.871 3.900 -6.765 1.00 77.69 189 GLN A C 1
ATOM 1521 O O . GLN A 1 189 ? 21.852 4.908 -7.483 1.00 77.69 189 GLN A O 1
ATOM 1526 N N . PRO A 1 190 ? 20.762 3.170 -6.544 1.00 81.25 190 PRO A N 1
ATOM 1527 C CA . PRO A 1 190 ? 19.469 3.524 -7.118 1.00 81.25 190 PRO A CA 1
ATOM 1528 C C . PRO A 1 190 ? 18.967 4.870 -6.573 1.00 81.25 190 PRO A C 1
ATOM 1530 O O . PRO A 1 190 ? 19.146 5.200 -5.398 1.00 81.25 190 PRO A O 1
ATOM 1533 N N . GLY A 1 191 ? 18.297 5.642 -7.423 1.00 79.88 191 GLY A N 1
ATOM 1534 C CA . GLY A 1 191 ? 17.789 6.984 -7.144 1.00 79.88 191 GLY A CA 1
ATOM 1535 C C . GLY A 1 191 ? 18.829 8.097 -7.287 1.00 79.88 191 GLY A C 1
ATOM 1536 O O . GLY A 1 191 ? 18.641 9.172 -6.711 1.00 79.88 191 GLY A O 1
ATOM 1537 N N . THR A 1 192 ? 19.930 7.850 -8.000 1.00 83.38 192 THR A N 1
ATOM 1538 C CA . THR A 1 192 ? 20.986 8.843 -8.254 1.00 83.38 192 THR A CA 1
ATOM 1539 C C . THR A 1 192 ? 21.004 9.289 -9.711 1.00 83.38 192 THR A C 1
ATOM 1541 O O . THR A 1 192 ? 20.367 8.687 -10.567 1.00 83.38 192 THR A O 1
ATOM 1544 N N . ASP A 1 193 ? 21.807 10.309 -10.025 1.00 83.69 193 ASP A N 1
ATOM 1545 C CA . ASP A 1 193 ? 21.989 10.823 -11.392 1.00 83.69 193 ASP A CA 1
ATOM 1546 C C . ASP A 1 193 ? 22.591 9.780 -12.371 1.00 83.69 193 ASP A C 1
ATOM 1548 O O . ASP A 1 193 ? 22.787 10.073 -13.550 1.00 83.69 193 ASP A O 1
ATOM 1552 N N . ARG A 1 194 ? 22.925 8.571 -11.888 1.00 85.25 194 ARG A N 1
ATOM 1553 C CA . ARG A 1 194 ? 23.348 7.423 -12.705 1.00 85.25 194 ARG A CA 1
ATOM 1554 C C . ARG A 1 194 ? 22.174 6.669 -13.320 1.00 85.25 194 ARG A C 1
ATOM 1556 O O . ARG A 1 194 ? 22.389 5.875 -14.241 1.00 85.25 194 ARG A O 1
ATOM 1563 N N . ASP A 1 195 ? 20.970 6.854 -12.794 1.00 89.00 195 ASP A N 1
ATOM 1564 C CA . ASP A 1 195 ? 19.756 6.211 -13.281 1.00 89.00 195 ASP A CA 1
ATOM 1565 C C . ASP A 1 195 ? 19.357 6.754 -14.650 1.00 89.00 195 ASP A C 1
ATOM 1567 O O . ASP A 1 195 ? 19.521 7.937 -14.955 1.00 89.00 195 ASP A O 1
ATOM 1571 N N . ILE A 1 196 ? 18.817 5.873 -15.491 1.00 92.44 196 ILE A N 1
ATOM 1572 C CA . ILE A 1 196 ? 18.142 6.298 -16.715 1.00 92.44 196 ILE A CA 1
ATOM 1573 C C . ILE A 1 196 ? 16.648 6.318 -16.427 1.00 92.44 196 ILE A C 1
ATOM 1575 O O . ILE A 1 196 ? 15.977 5.284 -16.465 1.00 92.44 196 ILE A O 1
ATOM 1579 N N . ASP A 1 197 ? 16.132 7.510 -16.143 1.00 94.94 197 ASP A N 1
ATOM 1580 C CA . ASP A 1 197 ? 14.714 7.725 -15.874 1.00 94.94 197 ASP A CA 1
ATOM 1581 C C . ASP A 1 197 ? 13.926 7.875 -17.178 1.00 94.94 197 ASP A C 1
ATOM 1583 O O . ASP A 1 197 ? 14.181 8.784 -17.975 1.00 94.94 197 ASP A O 1
ATOM 1587 N N . TYR A 1 198 ? 12.921 7.022 -17.381 1.00 96.25 198 TYR A N 1
ATOM 1588 C CA . TYR A 1 198 ? 12.024 7.102 -18.539 1.00 96.25 198 TYR A CA 1
ATOM 1589 C C . TYR A 1 198 ? 10.774 7.917 -18.225 1.00 96.25 198 TYR A C 1
ATOM 1591 O O . TYR A 1 198 ? 10.353 8.763 -19.016 1.00 96.25 198 TYR A O 1
ATOM 1599 N N . TYR A 1 199 ? 10.188 7.678 -17.053 1.00 97.88 199 TYR A N 1
ATOM 1600 C CA . TYR A 1 199 ? 8.978 8.358 -16.609 1.00 97.88 199 TYR A CA 1
ATOM 1601 C C . TYR A 1 199 ? 9.053 8.669 -15.126 1.00 97.88 199 TYR A C 1
ATOM 1603 O O . TYR A 1 199 ? 9.595 7.892 -14.342 1.00 97.88 199 TYR A O 1
ATOM 1611 N N . GLN A 1 200 ? 8.441 9.785 -14.746 1.00 97.06 200 GLN A N 1
ATOM 1612 C CA . GLN A 1 200 ? 8.427 10.254 -13.369 1.00 97.06 200 GLN A CA 1
ATOM 1613 C C . GLN A 1 200 ? 7.061 10.807 -12.970 1.00 97.06 200 GLN A C 1
ATOM 1615 O O . GLN A 1 200 ? 6.312 11.335 -13.797 1.00 97.06 200 GLN A O 1
ATOM 1620 N N . HIS A 1 201 ? 6.743 10.735 -11.685 1.00 96.94 201 HIS A N 1
ATOM 1621 C CA . HIS A 1 201 ? 5.556 11.355 -11.119 1.00 96.94 201 HIS A CA 1
ATOM 1622 C C . HIS A 1 201 ? 5.852 11.960 -9.753 1.00 96.94 201 HIS A C 1
ATOM 1624 O O . HIS A 1 201 ? 6.301 11.279 -8.833 1.00 96.94 201 HIS A O 1
ATOM 1630 N N . LYS A 1 202 ? 5.529 13.243 -9.596 1.00 95.06 202 LYS A N 1
ATOM 1631 C CA . LYS A 1 202 ? 5.603 13.927 -8.308 1.00 95.06 202 LYS A CA 1
ATOM 1632 C C . LYS A 1 202 ? 4.405 13.539 -7.446 1.00 95.06 202 LYS A C 1
ATOM 1634 O O . LYS A 1 202 ? 3.274 13.895 -7.771 1.00 95.06 202 LYS A O 1
ATOM 1639 N N . SER A 1 203 ? 4.663 12.863 -6.333 1.00 92.00 203 SER A N 1
ATOM 1640 C CA . SER A 1 203 ? 3.609 12.433 -5.416 1.00 92.00 203 SER A CA 1
ATOM 1641 C C . SER A 1 203 ? 2.963 13.629 -4.721 1.00 92.00 203 SER A C 1
ATOM 1643 O O . SER A 1 203 ? 3.613 14.633 -4.418 1.00 92.00 203 SER A O 1
ATOM 1645 N N . LYS A 1 204 ? 1.669 13.501 -4.434 1.00 88.81 204 LYS A N 1
ATOM 1646 C CA . LYS A 1 204 ? 0.992 14.318 -3.421 1.00 88.81 204 LYS A CA 1
ATOM 1647 C C . LYS A 1 204 ? 1.188 13.641 -2.070 1.00 88.81 204 LYS A C 1
ATOM 1649 O O . LYS A 1 204 ? 1.257 12.422 -2.034 1.00 88.81 204 LYS A O 1
ATOM 1654 N N . GLU A 1 205 ? 1.192 14.406 -0.983 1.00 82.44 205 GLU A N 1
ATOM 1655 C CA . GLU A 1 205 ? 1.452 13.907 0.382 1.00 82.44 205 GLU A CA 1
ATOM 1656 C C . GLU A 1 205 ? 0.603 12.676 0.762 1.00 82.44 205 GLU A C 1
ATOM 1658 O O . GLU A 1 205 ? 1.098 11.716 1.344 1.00 82.44 205 GLU A O 1
ATOM 1663 N N . ARG A 1 206 ? -0.666 12.650 0.343 1.00 79.00 206 ARG A N 1
ATOM 1664 C CA . ARG A 1 206 ? -1.591 11.528 0.586 1.00 79.00 206 ARG A CA 1
ATOM 1665 C C . ARG A 1 206 ? -1.396 10.308 -0.329 1.00 79.00 206 ARG A C 1
ATOM 1667 O O . ARG A 1 206 ? -1.907 9.240 -0.024 1.00 79.00 206 ARG A O 1
ATOM 1674 N N . ASP A 1 207 ? -0.681 10.470 -1.440 1.00 81.12 207 ASP A N 1
ATOM 1675 C CA . ASP A 1 207 ? -0.542 9.481 -2.519 1.00 81.12 207 ASP A CA 1
ATOM 1676 C C . ASP 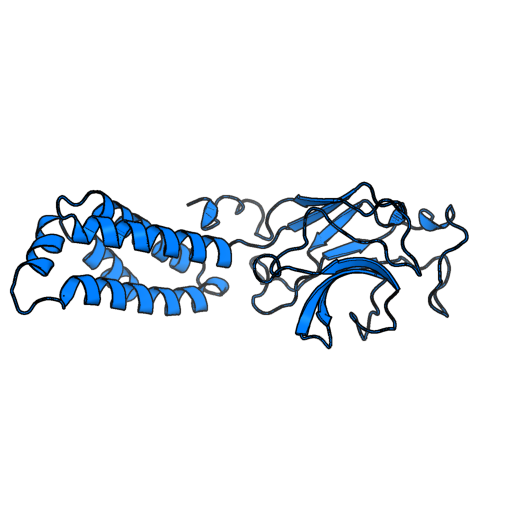A 1 207 ? 0.900 8.928 -2.600 1.00 81.12 207 ASP A C 1
ATOM 1678 O O . ASP A 1 207 ? 1.288 8.278 -3.566 1.00 81.12 207 ASP A O 1
ATOM 1682 N N . GLU A 1 208 ? 1.733 9.182 -1.584 1.00 87.31 208 GLU A N 1
ATOM 1683 C CA . GLU A 1 208 ? 3.144 8.773 -1.578 1.00 87.31 208 GLU A CA 1
ATOM 1684 C C . GLU A 1 208 ? 3.347 7.276 -1.336 1.00 87.31 208 GLU A C 1
ATOM 1686 O O . GLU A 1 208 ? 4.439 6.756 -1.571 1.00 87.31 208 GLU A O 1
ATOM 1691 N N . ALA A 1 209 ? 2.343 6.589 -0.790 1.00 86.50 209 ALA A N 1
ATOM 1692 C CA . ALA A 1 209 ? 2.474 5.208 -0.338 1.00 86.50 209 ALA A CA 1
ATOM 1693 C C . ALA A 1 209 ? 2.491 4.192 -1.488 1.00 86.50 209 ALA A C 1
ATOM 1695 O O . ALA A 1 209 ? 2.984 3.084 -1.302 1.00 86.50 209 ALA A O 1
ATOM 1696 N N . GLN A 1 210 ? 1.964 4.542 -2.664 1.00 91.75 210 GLN A N 1
ATOM 1697 C CA . GLN A 1 210 ? 1.845 3.626 -3.798 1.00 91.75 210 GLN A CA 1
ATOM 1698 C C . GLN A 1 210 ? 2.124 4.337 -5.129 1.00 91.75 210 GLN A C 1
ATOM 1700 O O . GLN A 1 210 ? 1.857 5.535 -5.239 1.00 91.75 210 GLN A O 1
ATOM 1705 N N . PRO A 1 211 ? 2.633 3.615 -6.147 1.00 94.62 211 PRO A N 1
ATOM 1706 C CA . PRO A 1 211 ? 2.731 4.140 -7.498 1.00 94.62 211 PRO A CA 1
ATOM 1707 C C . PRO A 1 211 ? 1.385 4.682 -8.007 1.00 94.62 211 PRO A C 1
ATOM 1709 O O . PRO A 1 211 ? 0.365 3.996 -7.897 1.00 94.62 211 PRO A O 1
ATOM 1712 N N . PRO A 1 212 ? 1.361 5.881 -8.605 1.00 95.06 212 PRO A N 1
ATOM 1713 C CA . PRO A 1 212 ? 0.137 6.481 -9.113 1.00 95.06 212 PRO A CA 1
ATOM 1714 C C . PRO A 1 212 ? -0.349 5.737 -10.368 1.00 95.06 212 PRO A C 1
ATOM 1716 O O . PRO A 1 212 ? 0.459 5.403 -11.243 1.00 95.06 212 PRO A O 1
ATOM 1719 N N . PRO A 1 213 ? -1.667 5.526 -10.527 1.00 96.31 213 PRO A N 1
ATOM 1720 C CA . PRO A 1 213 ? -2.212 4.837 -11.697 1.00 96.31 213 PRO A CA 1
ATOM 1721 C C . PRO A 1 213 ? -2.086 5.656 -12.994 1.00 96.31 213 PRO A C 1
ATOM 1723 O O . PRO A 1 213 ? -2.134 5.101 -14.089 1.00 96.31 213 PRO A O 1
ATOM 1726 N N . SER A 1 214 ? -1.934 6.979 -12.900 1.00 96.25 214 SER A N 1
ATOM 1727 C CA . SER A 1 214 ? -1.899 7.889 -14.049 1.00 96.25 214 SER A CA 1
ATOM 1728 C C . SER A 1 214 ? -1.216 9.217 -13.709 1.00 96.25 214 SER A C 1
ATOM 1730 O O . SER A 1 214 ? -0.902 9.488 -12.552 1.00 96.25 214 SER A O 1
ATOM 1732 N N . GLY A 1 215 ? -1.056 10.090 -14.711 1.00 96.19 215 GLY A N 1
ATOM 1733 C CA . GLY A 1 215 ? -0.465 11.423 -14.537 1.00 96.19 215 GLY A CA 1
ATOM 1734 C C . GLY A 1 215 ? 1.063 11.411 -14.524 1.00 96.19 215 GLY A C 1
ATOM 1735 O O . GLY A 1 215 ? 1.687 12.312 -13.967 1.00 96.19 215 GLY A O 1
ATOM 1736 N N . TRP A 1 216 ? 1.668 10.366 -15.081 1.00 97.81 216 TRP A N 1
ATOM 1737 C CA . TRP A 1 216 ? 3.106 10.276 -15.292 1.00 97.81 216 TRP A CA 1
ATOM 1738 C C . TRP A 1 216 ? 3.575 11.343 -16.286 1.00 97.81 216 TRP A C 1
ATOM 1740 O O . TRP A 1 216 ? 2.833 11.748 -17.179 1.00 97.81 216 TRP A O 1
ATOM 1750 N N . THR A 1 217 ? 4.810 11.804 -16.117 1.00 97.75 217 THR A N 1
ATOM 1751 C CA . THR A 1 217 ? 5.486 12.733 -17.028 1.00 97.75 217 THR A CA 1
ATOM 1752 C C . THR A 1 217 ? 6.644 12.016 -17.705 1.00 97.75 217 THR A C 1
ATOM 1754 O O . THR A 1 217 ? 7.418 11.328 -17.039 1.00 97.75 217 THR A O 1
ATOM 1757 N N . THR A 1 218 ? 6.783 12.207 -19.012 1.00 97.38 218 THR A N 1
ATOM 1758 C CA . THR A 1 218 ? 7.899 11.690 -19.810 1.00 97.38 218 THR A CA 1
ATOM 1759 C C . THR A 1 218 ? 9.199 12.428 -19.478 1.00 97.38 218 THR A C 1
ATOM 1761 O O . THR A 1 218 ? 9.259 13.661 -19.520 1.00 97.38 218 THR A O 1
ATOM 1764 N N . CYS A 1 219 ? 10.254 11.685 -19.146 1.00 94.69 219 CYS A N 1
ATOM 1765 C CA . CYS A 1 219 ? 11.578 12.250 -18.901 1.00 94.69 219 CYS A CA 1
ATOM 1766 C C . CYS A 1 219 ? 12.270 12.568 -20.231 1.00 94.69 219 CYS A C 1
ATOM 1768 O O . CYS A 1 219 ? 12.406 11.703 -21.092 1.00 94.69 219 CYS A O 1
ATOM 1770 N N . ARG A 1 220 ? 12.759 13.804 -20.386 1.00 86.19 220 ARG A N 1
ATOM 1771 C CA . ARG A 1 220 ? 13.257 14.339 -21.671 1.00 86.19 220 ARG A CA 1
ATOM 1772 C C . ARG A 1 220 ? 14.420 13.562 -22.297 1.00 86.19 220 ARG A C 1
ATOM 1774 O O . ARG A 1 220 ? 14.597 13.638 -23.506 1.00 86.19 220 ARG A O 1
ATOM 1781 N N . ASN A 1 221 ? 15.221 12.876 -21.486 1.00 82.94 221 ASN A N 1
ATOM 1782 C CA . ASN A 1 221 ? 16.481 12.284 -21.937 1.00 82.94 221 ASN A CA 1
ATOM 1783 C C . ASN A 1 221 ? 16.334 10.840 -22.441 1.00 82.94 221 ASN A C 1
ATOM 1785 O O . ASN A 1 221 ? 17.193 10.386 -23.190 1.00 82.94 221 ASN A O 1
ATOM 1789 N N . ALA A 1 222 ? 15.283 10.122 -22.033 1.00 89.00 222 ALA A N 1
ATOM 1790 C CA . ALA A 1 222 ? 15.138 8.692 -22.326 1.00 89.00 222 ALA A CA 1
ATOM 1791 C C . ALA A 1 222 ? 13.690 8.238 -22.583 1.00 89.00 222 ALA A C 1
ATOM 1793 O O . ALA A 1 222 ? 13.468 7.263 -23.303 1.00 89.00 222 ALA A O 1
ATOM 1794 N N . GLY A 1 223 ? 12.696 8.919 -22.007 1.00 90.88 223 GLY A N 1
ATOM 1795 C CA . GLY A 1 223 ? 11.286 8.589 -22.192 1.00 90.88 223 GLY A CA 1
ATOM 1796 C C . GLY A 1 223 ? 10.734 9.066 -23.534 1.00 90.88 223 GLY A C 1
ATOM 1797 O O . GLY A 1 223 ? 11.204 10.050 -24.105 1.00 90.88 223 GLY A O 1
ATOM 1798 N N . GLN A 1 224 ? 9.689 8.393 -24.011 1.00 95.25 224 GLN A N 1
ATOM 1799 C CA . GLN A 1 224 ? 8.910 8.809 -25.177 1.00 95.25 224 GLN A CA 1
ATOM 1800 C C . GLN A 1 224 ? 7.429 8.917 -24.819 1.00 95.25 224 GLN A C 1
ATOM 1802 O O . GLN A 1 224 ? 6.910 8.116 -24.037 1.00 95.25 224 GLN A O 1
ATOM 1807 N N . ASP A 1 225 ? 6.749 9.906 -25.395 1.00 95.19 225 ASP A N 1
ATOM 1808 C CA . ASP A 1 225 ? 5.305 10.054 -25.241 1.00 95.19 225 ASP A CA 1
ATOM 1809 C C . ASP A 1 225 ? 4.546 8.949 -25.998 1.00 95.19 225 ASP A C 1
ATOM 1811 O O . ASP A 1 225 ? 4.992 8.517 -27.063 1.00 95.19 225 ASP A O 1
ATOM 1815 N N . PRO A 1 226 ? 3.375 8.519 -25.497 1.00 96.75 226 PRO A N 1
ATOM 1816 C CA . PRO A 1 226 ? 2.701 9.034 -24.302 1.00 96.75 226 PRO A CA 1
ATOM 1817 C C . PRO A 1 226 ? 3.262 8.470 -22.979 1.00 96.75 226 PRO A C 1
ATOM 1819 O O . PRO A 1 226 ? 3.929 7.434 -22.965 1.00 96.75 226 PRO A O 1
ATOM 1822 N N . PRO A 1 227 ? 3.002 9.137 -21.842 1.00 97.44 227 PRO A N 1
ATOM 1823 C CA . PRO A 1 227 ? 3.341 8.598 -20.531 1.00 97.44 227 PRO A CA 1
ATOM 1824 C C . PRO A 1 227 ? 2.475 7.374 -20.175 1.00 97.44 227 PRO A C 1
ATOM 1826 O O . PRO A 1 227 ? 1.334 7.270 -20.632 1.00 97.44 227 PRO A O 1
ATOM 1829 N N . PRO A 1 228 ? 2.976 6.460 -19.323 1.00 98.06 228 PRO A N 1
ATOM 1830 C CA . PRO A 1 228 ? 2.280 5.229 -18.985 1.00 98.06 228 PRO A CA 1
ATOM 1831 C C . PRO A 1 228 ? 1.062 5.438 -18.085 1.00 98.06 228 PRO A C 1
ATOM 1833 O O . PRO A 1 228 ? 0.920 6.427 -17.358 1.00 98.06 228 PRO A O 1
ATOM 1836 N N . THR A 1 229 ? 0.240 4.396 -18.055 1.00 98.12 229 THR A N 1
ATOM 1837 C CA . THR A 1 229 ? -0.750 4.129 -17.012 1.00 98.12 229 THR A CA 1
ATOM 1838 C C . THR A 1 229 ? -0.379 2.858 -16.260 1.00 98.12 229 THR A C 1
ATOM 1840 O O . THR A 1 229 ? 0.229 1.940 -16.814 1.00 98.12 229 THR A O 1
ATOM 1843 N N . LEU A 1 230 ? -0.724 2.817 -14.977 1.00 98.06 230 LEU A N 1
ATOM 1844 C CA . LEU A 1 230 ? -0.403 1.731 -14.063 1.00 98.06 230 LEU A CA 1
ATOM 1845 C C . LEU A 1 230 ? -1.680 1.138 -13.482 1.00 98.06 230 LEU A C 1
ATOM 1847 O O . LEU A 1 230 ? -2.595 1.848 -13.067 1.00 98.06 230 LEU A O 1
ATOM 1851 N N . ARG A 1 231 ? -1.699 -0.188 -13.373 1.00 97.88 231 ARG A N 1
ATOM 1852 C CA . ARG A 1 231 ? -2.778 -0.931 -12.726 1.00 97.88 231 ARG A CA 1
ATOM 1853 C C . ARG A 1 231 ? -2.213 -1.924 -11.722 1.00 97.88 231 ARG A C 1
ATOM 1855 O O . ARG A 1 231 ? -1.519 -2.867 -12.104 1.00 97.88 231 ARG A O 1
ATOM 1862 N N . ALA A 1 232 ? -2.544 -1.720 -10.450 1.00 96.38 232 ALA A N 1
ATOM 1863 C CA . ALA A 1 232 ? -2.228 -2.646 -9.370 1.00 96.38 232 ALA A CA 1
ATOM 1864 C C . ALA A 1 232 ? -2.891 -4.015 -9.605 1.00 96.38 232 ALA A C 1
ATOM 1866 O O . ALA A 1 232 ? -4.039 -4.095 -10.049 1.00 96.38 232 ALA A O 1
ATOM 1867 N N . LYS A 1 233 ? -2.170 -5.102 -9.313 1.00 95.31 233 LYS A N 1
ATOM 1868 C CA . LYS A 1 233 ? -2.652 -6.482 -9.458 1.00 95.31 233 LYS A CA 1
ATOM 1869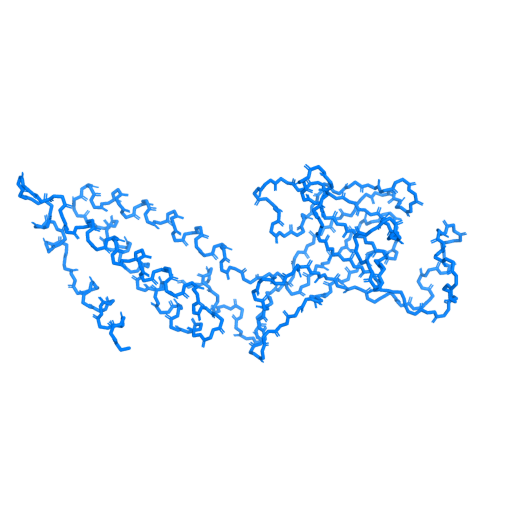 C C . LYS A 1 233 ? -2.265 -7.350 -8.267 1.00 95.31 233 LYS A C 1
ATOM 1871 O O . LYS A 1 233 ? -1.082 -7.619 -8.043 1.00 95.31 233 LYS A O 1
ATOM 1876 N N . GLY A 1 234 ? -3.291 -7.880 -7.599 1.00 92.62 234 GLY A N 1
ATOM 1877 C CA . GLY A 1 234 ? -3.156 -8.747 -6.428 1.00 92.62 234 GLY A CA 1
ATOM 1878 C C . GLY A 1 234 ? -2.545 -8.022 -5.230 1.00 92.62 234 GLY A C 1
ATOM 1879 O O . GLY A 1 234 ? -2.088 -6.891 -5.354 1.00 92.62 234 GLY A O 1
ATOM 1880 N N . LEU A 1 235 ? -2.506 -8.691 -4.083 1.00 92.69 235 LEU A N 1
ATOM 1881 C CA . LEU A 1 235 ? -1.899 -8.175 -2.856 1.00 92.69 235 LEU A CA 1
ATOM 1882 C C . LEU A 1 235 ? -0.630 -8.962 -2.524 1.00 92.69 235 LEU A C 1
ATOM 1884 O O . LEU A 1 235 ? -0.545 -10.161 -2.801 1.00 92.69 235 LEU A O 1
ATOM 1888 N N . MET A 1 236 ? 0.358 -8.291 -1.934 1.00 92.44 236 MET A N 1
ATOM 1889 C CA . MET A 1 236 ? 1.589 -8.907 -1.442 1.00 92.44 236 MET A CA 1
ATOM 1890 C C . MET A 1 236 ? 1.321 -9.626 -0.115 1.00 92.44 236 MET A C 1
ATOM 1892 O O . MET A 1 236 ? 1.663 -9.154 0.973 1.00 92.44 236 MET A O 1
ATOM 1896 N N . VAL A 1 237 ? 0.642 -10.763 -0.242 1.00 90.81 237 VAL A N 1
ATOM 1897 C CA . VAL A 1 237 ? 0.253 -11.687 0.824 1.00 90.81 237 VAL A CA 1
ATOM 1898 C C . VAL A 1 237 ? 0.522 -13.128 0.376 1.00 90.81 237 VAL A C 1
ATOM 1900 O O . VAL A 1 237 ? 0.694 -13.380 -0.825 1.00 90.81 237 VAL A O 1
ATOM 1903 N N . PRO A 1 238 ? 0.525 -14.106 1.298 1.00 88.19 238 PRO A N 1
ATOM 1904 C CA . PRO A 1 238 ? 0.568 -15.512 0.923 1.00 88.19 238 PRO A CA 1
ATOM 1905 C C . PRO A 1 238 ? -0.597 -15.893 0.027 1.00 88.19 238 PRO A C 1
ATOM 1907 O O . PRO A 1 238 ? -1.711 -15.393 0.162 1.00 88.19 238 PRO A O 1
ATOM 1910 N N . LYS A 1 239 ? -0.349 -16.852 -0.858 1.00 87.69 239 LYS A N 1
ATOM 1911 C CA . LYS A 1 239 ? -1.383 -17.388 -1.738 1.00 87.69 239 LYS A CA 1
ATOM 1912 C C . LYS A 1 239 ? -2.567 -17.914 -0.912 1.00 87.69 239 LYS A C 1
ATOM 1914 O O . LYS A 1 239 ? -2.369 -18.744 -0.027 1.00 87.69 239 LYS A O 1
ATOM 1919 N N . GLY A 1 240 ? -3.781 -17.463 -1.227 1.00 87.00 240 GLY A N 1
ATOM 1920 C CA . GLY A 1 240 ? -5.014 -17.838 -0.523 1.00 87.00 240 GLY A CA 1
ATOM 1921 C C . GLY A 1 240 ? -5.353 -16.962 0.690 1.00 87.00 240 GLY A C 1
ATOM 1922 O O . GLY A 1 240 ? -6.373 -17.196 1.336 1.00 87.00 240 GLY A O 1
ATOM 1923 N N . GLN A 1 241 ? -4.517 -15.973 1.018 1.00 86.81 241 GLN A N 1
ATOM 1924 C CA . GLN A 1 241 ? -4.727 -15.025 2.120 1.00 86.81 241 GLN A CA 1
ATOM 1925 C C . GLN A 1 241 ? -5.266 -13.668 1.640 1.00 86.81 241 GLN A C 1
ATOM 1927 O O . GLN A 1 241 ? -5.377 -12.735 2.431 1.00 86.81 241 GLN A O 1
ATOM 1932 N N . GLU A 1 242 ? -5.623 -13.535 0.361 1.00 87.38 242 GLU A N 1
ATOM 1933 C CA . GLU A 1 242 ? -6.065 -12.273 -0.247 1.00 87.38 242 GLU A CA 1
ATOM 1934 C C . GLU A 1 242 ? -7.311 -11.689 0.441 1.00 87.38 242 GLU A C 1
ATOM 1936 O O . GLU A 1 242 ? -7.420 -10.475 0.567 1.00 87.38 242 GLU A O 1
ATOM 1941 N N . TYR A 1 243 ? -8.193 -12.546 0.968 1.00 85.19 243 TYR A N 1
ATOM 1942 C CA . TYR A 1 243 ? -9.408 -12.159 1.702 1.00 85.19 243 TYR A CA 1
ATOM 1943 C C . TYR A 1 243 ? -9.238 -12.127 3.229 1.00 85.19 243 TYR A C 1
ATOM 1945 O O . TYR A 1 243 ? -10.197 -11.897 3.963 1.00 85.19 243 TYR A O 1
ATOM 1953 N N . GLN A 1 244 ? -8.029 -12.388 3.730 1.00 82.56 244 GLN A N 1
ATOM 1954 C CA . GLN A 1 244 ? -7.722 -12.348 5.163 1.00 82.56 244 GLN A CA 1
ATOM 1955 C C . GLN A 1 244 ? -7.056 -11.027 5.567 1.00 82.56 244 GLN A C 1
ATOM 1957 O O . GLN A 1 244 ? -6.510 -10.924 6.659 1.00 82.56 244 GLN A O 1
ATOM 1962 N N . THR A 1 245 ? -7.077 -10.005 4.707 1.00 82.94 245 THR A N 1
ATOM 1963 C CA . THR A 1 245 ? -6.586 -8.663 5.043 1.00 82.94 245 THR A CA 1
ATOM 1964 C C . THR A 1 245 ? -7.640 -7.869 5.813 1.00 82.94 245 THR A C 1
ATOM 1966 O O . THR A 1 245 ? -8.826 -8.166 5.723 1.00 82.94 245 THR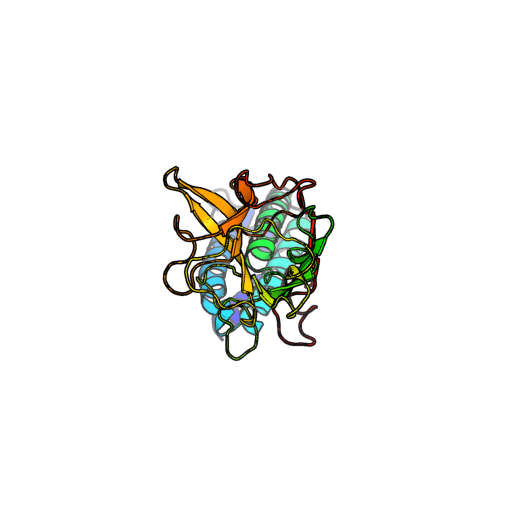 A O 1
ATOM 1969 N N . LEU A 1 246 ? -7.217 -6.834 6.551 1.00 81.69 246 LEU A N 1
ATOM 1970 C CA . LEU A 1 246 ? -8.140 -5.998 7.335 1.00 81.69 246 LEU A CA 1
ATOM 1971 C C . LEU A 1 246 ? -9.226 -5.330 6.489 1.00 81.69 246 LEU A C 1
ATOM 1973 O O . LEU A 1 246 ? -10.341 -5.185 6.959 1.00 81.69 246 LEU A O 1
ATOM 1977 N N . GLU A 1 247 ? -8.918 -4.982 5.241 1.00 80.50 247 GLU A N 1
ATOM 1978 C CA . GLU A 1 247 ? -9.886 -4.415 4.296 1.00 80.50 247 GLU A CA 1
ATOM 1979 C C . GLU A 1 247 ? -11.090 -5.342 4.050 1.00 80.50 247 GLU A C 1
ATOM 1981 O O . GLU A 1 247 ? -12.204 -4.870 3.835 1.00 80.50 247 GLU A O 1
ATOM 1986 N N . HIS A 1 248 ? -10.867 -6.658 4.073 1.00 80.50 248 HIS A N 1
ATOM 1987 C CA . HIS A 1 248 ? -11.877 -7.662 3.738 1.00 80.50 248 HIS A CA 1
ATOM 1988 C C . HIS A 1 248 ? -12.630 -8.212 4.963 1.00 80.50 248 HIS A C 1
ATOM 1990 O O . HIS A 1 248 ? -13.522 -9.045 4.785 1.00 80.50 248 HIS A O 1
ATOM 1996 N N . GLN A 1 249 ? -12.269 -7.796 6.184 1.00 68.00 249 GLN A N 1
ATOM 1997 C CA . GLN A 1 249 ? -12.812 -8.299 7.458 1.00 68.00 249 GLN A CA 1
ATOM 1998 C C . GLN A 1 249 ? -13.709 -7.259 8.145 1.00 68.00 249 GLN A C 1
ATOM 2000 O O . GLN A 1 249 ? -14.812 -7.632 8.617 1.00 68.00 249 GLN A O 1
#

pLDDT: mean 86.25, std 12.45, range [44.5, 98.31]

Organism: NCBI:txid210454

Sequence (249 aa):
LVSQAVMEYMNSFTDEMLRSTTGNNNSSSSIESIMLVRQDMQRIYDKLIVSRRAHTYGYYLFWRALILKLIHSASLPLRLTGWEQVKLLIEASMEHTPPPKNYLVEGAGTPFVNGIYAFGSATTPDGYMLRGTELTYKRHVPPGTMEQHEKEPQRAGTSANQEKILTLFRCTMRSQQKWWFLSDADEEQPGTDRDIDYYQHKSKERDEAQPPPSGWTTCRNAGQDPPPTLRAKGLMVPKGQEYQTLEHQ